Protein AF-A0A8K0CR84-F1 (afdb_monomer)

Nearest PDB structures (foldseek):
  3syy-assembly1_A  TM=8.032E-01  e=7.697E-08  Laribacter hongkongensis HLHK9
  3sz4-assembly1_A  TM=7.948E-01  e=9.333E-08  Laribacter hongkongensis HLHK9
  3slp-assembly1_B  TM=6.767E-01  e=3.162E-07  Lambdavirus lambda
  3sm4-assembly1_A  TM=6.507E-01  e=8.923E-06  Lambdavirus lambda

Structure (mmCIF, N/CA/C/O backbone):
data_AF-A0A8K0CR84-F1
#
_entry.id   AF-A0A8K0CR84-F1
#
loop_
_atom_site.group_PDB
_atom_site.id
_atom_site.type_symbol
_atom_site.label_atom_id
_atom_site.label_alt_id
_atom_site.label_comp_id
_atom_site.label_asym_id
_atom_site.label_entity_id
_atom_site.label_seq_id
_atom_site.pdbx_PDB_ins_code
_atom_site.Cartn_x
_atom_site.Cartn_y
_atom_site.Cartn_z
_atom_site.occupancy
_atom_site.B_iso_or_equiv
_atom_site.auth_seq_id
_atom_site.auth_comp_id
_atom_site.auth_asym_id
_atom_site.auth_atom_id
_atom_site.pdbx_PDB_model_num
ATOM 1 N N . GLU A 1 1 ? 16.318 4.223 -30.868 1.00 84.44 1 GLU A N 1
ATOM 2 C CA . GLU A 1 1 ? 17.297 3.526 -30.005 1.00 84.44 1 GLU A CA 1
ATOM 3 C C . GLU A 1 1 ? 16.733 3.338 -28.603 1.00 84.44 1 GLU A C 1
ATOM 5 O O . GLU A 1 1 ? 16.431 2.205 -28.260 1.00 84.44 1 GLU A O 1
ATOM 10 N N . LEU A 1 2 ? 16.414 4.426 -27.891 1.00 88.75 2 LEU A N 1
ATOM 11 C CA . LEU A 1 2 ? 15.806 4.394 -26.552 1.00 88.75 2 LEU A CA 1
ATOM 12 C C . LEU A 1 2 ? 14.581 3.469 -26.416 1.00 88.75 2 LEU A C 1
ATOM 14 O O . LEU A 1 2 ? 14.503 2.692 -25.475 1.00 88.75 2 LEU A O 1
ATOM 18 N N . GLU A 1 3 ? 13.637 3.495 -27.361 1.00 90.88 3 GLU A N 1
ATOM 19 C CA . GLU A 1 3 ? 12.454 2.615 -27.313 1.00 90.88 3 GLU A CA 1
ATOM 20 C C . GLU A 1 3 ? 12.819 1.122 -27.329 1.00 90.88 3 GLU A C 1
ATOM 22 O O . GLU A 1 3 ? 12.210 0.328 -26.614 1.00 90.88 3 GLU A O 1
ATOM 27 N N . LYS A 1 4 ? 13.852 0.743 -28.094 1.00 92.44 4 LYS A N 1
ATOM 28 C CA . LYS A 1 4 ? 14.349 -0.640 -28.143 1.00 92.44 4 LYS A CA 1
ATOM 29 C C . LYS A 1 4 ? 15.001 -1.031 -26.818 1.00 92.44 4 LYS A C 1
ATOM 31 O O . LYS A 1 4 ? 14.784 -2.137 -26.335 1.00 92.44 4 LYS A O 1
ATOM 36 N N . GLU A 1 5 ? 15.764 -0.124 -26.212 1.00 93.50 5 GLU A N 1
ATOM 37 C CA . GLU A 1 5 ? 16.369 -0.346 -24.894 1.00 93.50 5 GLU A CA 1
ATOM 38 C C . GLU A 1 5 ? 15.311 -0.476 -23.794 1.00 93.50 5 GLU A C 1
ATOM 40 O O . GLU A 1 5 ? 15.405 -1.370 -22.951 1.00 93.50 5 GLU A O 1
ATOM 45 N N . CYS A 1 6 ? 14.272 0.366 -23.826 1.00 89.06 6 CYS A N 1
ATOM 46 C CA . CYS A 1 6 ? 13.128 0.268 -22.925 1.00 89.06 6 CYS A CA 1
ATOM 47 C C . CYS A 1 6 ? 12.433 -1.088 -23.063 1.00 89.06 6 CYS A C 1
ATOM 49 O O . CYS A 1 6 ? 12.187 -1.748 -22.056 1.00 89.06 6 CYS A O 1
ATOM 51 N N . GLN A 1 7 ? 12.163 -1.527 -24.293 1.00 90.75 7 GLN A N 1
ATOM 52 C CA . GLN A 1 7 ? 11.529 -2.818 -24.547 1.00 90.75 7 GLN A CA 1
ATOM 53 C C . GLN A 1 7 ? 12.379 -3.981 -24.016 1.00 90.75 7 GLN A C 1
ATOM 55 O O . GLN A 1 7 ? 11.876 -4.823 -23.272 1.00 90.75 7 GLN A O 1
ATOM 60 N N . LEU A 1 8 ? 13.685 -3.975 -24.296 1.00 93.06 8 LEU A N 1
ATOM 61 C CA . LEU A 1 8 ? 14.614 -4.985 -23.789 1.00 93.06 8 LEU A CA 1
ATOM 62 C C . LEU A 1 8 ? 14.671 -4.998 -22.252 1.00 93.06 8 LEU A C 1
ATOM 64 O O . LEU A 1 8 ? 14.781 -6.054 -21.629 1.00 93.06 8 LEU A O 1
ATOM 68 N N . TYR A 1 9 ? 14.605 -3.828 -21.618 1.00 90.44 9 TYR A N 1
ATOM 69 C CA . TYR A 1 9 ? 14.549 -3.727 -20.163 1.00 90.44 9 TYR A CA 1
ATOM 70 C C . TYR A 1 9 ? 13.254 -4.330 -19.598 1.00 90.44 9 TYR A C 1
ATOM 72 O O . TYR A 1 9 ? 13.304 -5.085 -18.626 1.00 90.44 9 TYR A O 1
ATOM 80 N N . LEU A 1 10 ? 12.108 -4.052 -20.225 1.00 88.69 10 LEU A N 1
ATOM 81 C CA . LEU A 1 10 ? 10.816 -4.620 -19.833 1.00 88.69 10 LEU A CA 1
ATOM 82 C C . LEU A 1 10 ? 10.789 -6.146 -19.989 1.00 88.69 10 LEU A C 1
ATOM 84 O O . LEU A 1 10 ? 10.288 -6.839 -19.104 1.00 88.69 10 LEU A O 1
ATOM 88 N N . GLU A 1 11 ? 11.376 -6.680 -21.058 1.00 89.38 11 GLU A N 1
ATOM 89 C CA . GLU A 1 11 ? 11.528 -8.125 -21.265 1.00 89.38 11 GLU A CA 1
ATOM 90 C C . GLU A 1 11 ? 12.389 -8.766 -20.174 1.00 89.38 11 GLU A C 1
ATOM 92 O O . GLU A 1 11 ? 11.990 -9.763 -19.576 1.00 89.38 11 GLU A O 1
ATOM 97 N N . LYS A 1 12 ? 13.518 -8.143 -19.814 1.00 90.00 12 LYS A N 1
ATOM 98 C CA . LYS A 1 12 ? 14.359 -8.612 -18.700 1.00 90.00 12 LYS A CA 1
ATOM 99 C C . LYS A 1 12 ? 13.610 -8.634 -17.369 1.00 90.00 12 LYS A C 1
ATOM 101 O O . LYS A 1 12 ? 13.848 -9.529 -16.562 1.00 90.00 12 LYS A O 1
ATOM 106 N N . LEU A 1 13 ? 12.732 -7.660 -17.115 1.00 87.88 13 LEU A N 1
ATOM 107 C CA . LEU A 1 13 ? 11.899 -7.657 -15.911 1.00 87.88 13 LEU A CA 1
ATOM 108 C C . LEU A 1 13 ? 10.882 -8.805 -15.918 1.00 87.88 13 LEU A C 1
ATOM 110 O O . LEU A 1 13 ? 10.717 -9.449 -14.885 1.00 87.88 13 LEU A O 1
ATOM 114 N N . LYS A 1 14 ? 10.261 -9.095 -17.068 1.00 86.50 14 LYS A N 1
ATOM 115 C CA . LYS A 1 14 ? 9.336 -10.230 -17.238 1.00 86.50 14 LYS A CA 1
ATOM 116 C C . LYS A 1 14 ? 10.013 -11.578 -17.017 1.00 86.50 14 LYS A C 1
ATOM 118 O O . LYS A 1 14 ? 9.454 -12.428 -16.339 1.00 86.50 14 LYS A O 1
ATOM 123 N N . CYS A 1 15 ? 11.241 -11.756 -17.497 1.00 82.56 15 CYS A N 1
ATOM 124 C CA . CYS A 1 15 ? 11.979 -13.000 -17.270 1.00 82.56 15 CYS A CA 1
ATOM 125 C C . CYS A 1 15 ? 12.338 -13.247 -15.793 1.00 82.56 15 CYS A C 1
ATOM 127 O O . CYS A 1 15 ? 12.618 -14.382 -15.432 1.00 82.56 15 CYS A O 1
ATOM 129 N N . ARG A 1 16 ? 12.369 -12.207 -14.945 1.00 83.25 16 ARG A N 1
ATOM 130 C CA . ARG A 1 16 ? 12.689 -12.339 -13.509 1.00 83.25 16 ARG A CA 1
ATOM 131 C C . ARG A 1 16 ? 11.490 -12.726 -12.648 1.00 83.25 16 ARG A C 1
ATOM 133 O O . ARG A 1 16 ? 11.693 -13.247 -11.561 1.00 83.25 16 ARG A O 1
ATOM 140 N N . VAL A 1 17 ? 10.279 -12.392 -13.091 1.00 88.56 17 VAL A N 1
ATOM 141 C CA . VAL A 1 17 ? 9.025 -12.705 -12.396 1.00 88.56 17 VAL A CA 1
ATOM 142 C C . VAL A 1 17 ? 8.020 -13.113 -13.456 1.00 88.56 17 VAL A C 1
ATOM 144 O O . VAL A 1 17 ? 7.320 -12.276 -14.024 1.00 88.56 17 VAL A O 1
ATOM 147 N N . SER A 1 18 ? 8.026 -14.402 -13.770 1.00 86.94 18 SER A N 1
ATOM 148 C CA . SER A 1 18 ? 7.306 -14.960 -14.912 1.00 86.94 18 SER A CA 1
ATOM 149 C C . SER A 1 18 ? 5.964 -15.576 -14.526 1.00 86.94 18 SER A C 1
ATOM 151 O O . SER A 1 18 ? 5.060 -15.672 -15.355 1.00 86.94 18 SER A O 1
ATOM 153 N N . ASN A 1 19 ? 5.819 -15.983 -13.265 1.00 92.94 19 ASN A N 1
ATOM 154 C CA . ASN A 1 19 ? 4.662 -16.716 -12.771 1.00 92.94 19 ASN A CA 1
ATOM 155 C C . ASN A 1 19 ? 4.364 -16.379 -11.295 1.00 92.94 19 ASN A C 1
ATOM 157 O O . ASN A 1 19 ? 5.063 -15.591 -10.651 1.00 92.94 19 ASN A O 1
ATOM 161 N N . SER A 1 20 ? 3.287 -16.957 -10.760 1.00 93.81 20 SER A N 1
ATOM 162 C CA . SER A 1 20 ? 2.879 -16.751 -9.367 1.00 93.81 20 SER A CA 1
ATOM 163 C C . SER A 1 20 ? 3.884 -17.293 -8.353 1.00 93.81 20 SER A C 1
ATOM 165 O O . SER A 1 20 ? 4.029 -16.681 -7.303 1.00 93.81 20 SER A O 1
ATOM 167 N N . GLU A 1 21 ? 4.599 -18.377 -8.656 1.00 95.50 21 GLU A N 1
ATOM 168 C CA . GLU A 1 21 ? 5.591 -18.975 -7.752 1.00 95.50 21 GLU A CA 1
ATOM 169 C C . GLU A 1 21 ? 6.788 -18.035 -7.551 1.00 95.50 21 GLU A C 1
ATOM 171 O O . GLU A 1 21 ? 7.174 -17.778 -6.411 1.00 95.50 21 GLU A O 1
ATOM 176 N N . ASP A 1 22 ? 7.299 -17.426 -8.629 1.00 94.88 22 ASP A N 1
ATOM 177 C CA . ASP A 1 22 ? 8.360 -16.408 -8.568 1.00 94.88 22 ASP A CA 1
ATOM 178 C C . ASP A 1 22 ? 7.934 -15.229 -7.681 1.00 94.88 22 ASP A C 1
ATOM 180 O O . ASP A 1 22 ? 8.672 -14.758 -6.810 1.00 94.88 22 ASP A O 1
ATOM 184 N N . ARG A 1 23 ? 6.706 -14.742 -7.897 1.00 96.00 23 ARG A N 1
ATOM 185 C CA . ARG A 1 23 ? 6.136 -13.631 -7.130 1.00 96.00 23 ARG A CA 1
ATOM 186 C C . ARG A 1 23 ? 5.977 -14.001 -5.659 1.00 96.00 23 ARG A C 1
ATOM 188 O O . ARG A 1 23 ? 6.292 -13.182 -4.799 1.00 96.00 23 ARG A O 1
ATOM 195 N N . ASP A 1 24 ? 5.487 -15.198 -5.370 1.00 95.69 24 ASP A N 1
ATOM 196 C CA . ASP A 1 24 ? 5.240 -15.655 -4.007 1.00 95.69 24 ASP A CA 1
ATOM 197 C C . ASP A 1 24 ? 6.566 -15.907 -3.263 1.00 95.69 24 ASP A C 1
ATOM 199 O O . ASP A 1 24 ? 6.673 -15.580 -2.081 1.00 95.69 24 ASP A O 1
ATOM 203 N N . HIS A 1 25 ? 7.614 -16.366 -3.956 1.00 96.50 25 HIS A N 1
ATOM 204 C CA . HIS A 1 25 ? 8.972 -16.439 -3.413 1.00 96.50 25 HIS A CA 1
ATOM 205 C C . HIS A 1 25 ? 9.520 -15.050 -3.053 1.00 96.50 25 HIS A C 1
ATOM 207 O O . HIS A 1 25 ? 9.990 -14.841 -1.932 1.00 96.50 25 HIS A O 1
ATOM 213 N N . ILE A 1 26 ? 9.391 -14.072 -3.960 1.00 96.44 26 ILE A N 1
ATOM 214 C CA . ILE A 1 26 ? 9.793 -12.681 -3.696 1.00 96.44 26 ILE A CA 1
ATOM 215 C C . ILE A 1 26 ? 9.013 -12.109 -2.513 1.00 96.44 26 ILE A C 1
ATO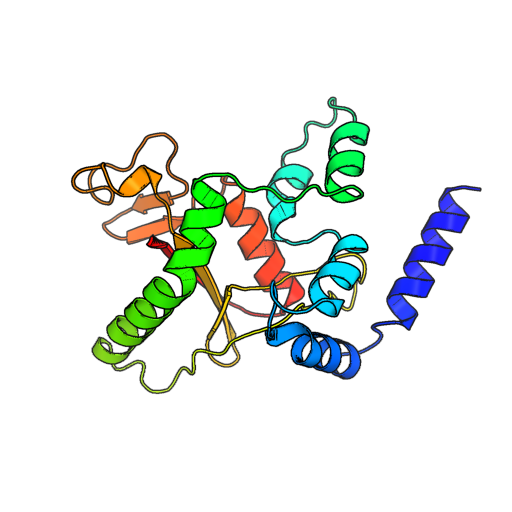M 217 O O . ILE A 1 26 ? 9.594 -11.483 -1.625 1.00 96.44 26 ILE A O 1
ATOM 221 N N . GLN A 1 27 ? 7.703 -12.348 -2.463 1.00 96.44 27 GLN A N 1
ATOM 222 C CA . GLN A 1 27 ? 6.863 -11.931 -1.348 1.00 96.44 27 GLN A CA 1
ATOM 223 C C . GLN A 1 27 ? 7.380 -12.499 -0.028 1.00 96.44 27 GLN A C 1
ATOM 225 O O . GLN A 1 27 ? 7.434 -11.757 0.947 1.00 96.44 27 GLN A O 1
ATOM 230 N N . GLN A 1 28 ? 7.776 -13.774 -0.002 1.00 96.69 28 GLN A N 1
ATOM 231 C CA . GLN A 1 28 ? 8.270 -14.467 1.188 1.00 96.69 28 GLN A CA 1
ATOM 232 C C . GLN A 1 28 ? 9.617 -13.931 1.668 1.00 96.69 28 GLN A C 1
ATOM 234 O O . GLN A 1 28 ? 9.741 -13.560 2.834 1.00 96.69 28 GLN A O 1
ATOM 239 N N . MET A 1 29 ? 10.605 -13.827 0.776 1.00 97.12 29 MET A N 1
ATOM 240 C CA . MET A 1 29 ? 11.949 -13.346 1.133 1.00 97.12 29 MET A CA 1
ATOM 241 C C . MET A 1 29 ? 11.968 -11.863 1.546 1.00 97.12 29 MET A C 1
ATOM 243 O O . MET A 1 29 ? 12.908 -11.392 2.180 1.00 97.12 29 MET A O 1
ATOM 247 N N . THR A 1 30 ? 10.921 -11.109 1.197 1.00 97.56 30 THR A N 1
ATOM 248 C CA . THR A 1 30 ? 10.815 -9.674 1.486 1.00 97.56 30 THR A CA 1
ATOM 249 C C . THR A 1 30 ? 9.796 -9.325 2.579 1.00 97.56 30 THR A C 1
ATOM 251 O O . THR A 1 30 ? 9.446 -8.151 2.723 1.00 97.56 30 THR A O 1
ATOM 254 N N . ARG A 1 31 ? 9.317 -10.308 3.362 1.00 96.44 31 ARG A N 1
ATOM 255 C CA . ARG A 1 31 ? 8.294 -10.116 4.418 1.00 96.44 31 ARG A CA 1
ATOM 256 C C . ARG A 1 31 ? 8.695 -9.148 5.523 1.00 96.44 31 ARG A C 1
ATOM 258 O O . ARG A 1 31 ? 7.827 -8.445 6.022 1.00 96.44 31 ARG A O 1
ATOM 265 N N . ASP A 1 32 ? 9.987 -9.036 5.818 1.00 93.38 32 ASP A N 1
ATOM 266 C CA . ASP A 1 32 ? 10.506 -8.080 6.809 1.00 93.38 32 ASP A CA 1
ATOM 267 C C . ASP A 1 32 ? 10.491 -6.626 6.299 1.00 93.38 32 ASP A C 1
ATOM 269 O O . ASP A 1 32 ? 10.918 -5.703 6.994 1.00 93.38 32 ASP A O 1
ATOM 273 N N . GLN A 1 33 ? 10.023 -6.408 5.065 1.00 92.69 33 GLN A N 1
ATOM 274 C CA . GLN A 1 33 ? 9.821 -5.109 4.429 1.00 92.69 33 GLN A CA 1
ATOM 275 C C . GLN A 1 33 ? 11.004 -4.151 4.623 1.00 92.69 33 GLN A C 1
ATOM 277 O O . GLN A 1 33 ? 12.075 -4.353 4.056 1.00 92.69 33 GLN A O 1
ATOM 282 N N . HIS A 1 34 ? 10.829 -3.101 5.434 1.00 88.06 34 HI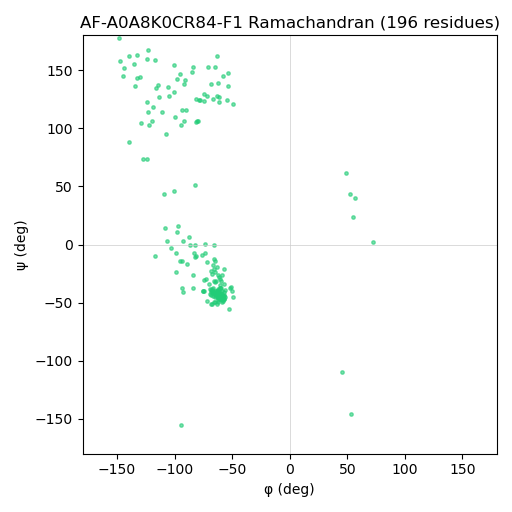S A N 1
ATOM 283 C CA . HIS A 1 34 ? 11.842 -2.086 5.691 1.00 88.06 34 HIS A CA 1
ATOM 284 C C . HIS A 1 34 ? 13.131 -2.668 6.289 1.00 88.06 34 HIS A C 1
ATOM 286 O O . HIS A 1 34 ? 14.192 -2.084 6.064 1.00 88.06 34 HIS A O 1
ATOM 292 N N . GLY A 1 35 ? 13.059 -3.808 6.987 1.00 90.00 35 GLY A N 1
ATOM 293 C CA . GLY A 1 35 ? 14.208 -4.566 7.483 1.00 90.00 35 GLY A CA 1
ATOM 294 C C . GLY A 1 35 ? 14.956 -5.331 6.383 1.00 90.00 35 GLY A C 1
ATOM 295 O O . GLY A 1 35 ? 16.183 -5.412 6.423 1.00 90.00 35 GLY A O 1
ATOM 296 N N . SER A 1 36 ? 14.267 -5.775 5.328 1.00 94.06 36 SER A N 1
ATOM 297 C CA . SER A 1 36 ? 14.841 -6.577 4.237 1.00 94.06 36 SER A CA 1
ATOM 298 C C . SER A 1 36 ? 15.623 -5.729 3.222 1.00 94.06 36 SER A C 1
ATOM 300 O O . SER A 1 36 ? 15.110 -4.776 2.628 1.00 94.06 36 SER A O 1
ATOM 302 N N . ALA A 1 37 ? 16.892 -6.084 2.992 1.00 94.38 37 ALA A N 1
ATOM 303 C CA . ALA A 1 37 ? 17.718 -5.460 1.955 1.00 94.38 37 ALA A CA 1
ATOM 304 C C . ALA A 1 37 ? 17.177 -5.737 0.549 1.00 94.38 37 ALA A C 1
ATOM 306 O O . ALA A 1 37 ? 17.064 -4.803 -0.248 1.00 94.38 37 ALA A O 1
ATOM 307 N N . ASP A 1 38 ? 16.748 -6.973 0.296 1.00 95.19 38 ASP A N 1
ATOM 308 C CA . ASP A 1 38 ? 16.157 -7.386 -0.977 1.00 95.19 38 ASP A CA 1
ATOM 309 C C . ASP A 1 38 ? 14.876 -6.610 -1.280 1.00 95.19 38 ASP A C 1
ATOM 311 O O . ASP A 1 38 ? 14.675 -6.134 -2.398 1.00 95.19 38 ASP A O 1
ATOM 315 N N . TRP A 1 39 ? 14.031 -6.388 -0.266 1.00 95.69 39 TRP A N 1
ATOM 316 C CA . TRP A 1 39 ? 12.837 -5.554 -0.407 1.00 95.69 39 TRP A CA 1
ATOM 317 C C . TRP A 1 39 ? 13.196 -4.135 -0.859 1.00 95.69 39 TRP A C 1
ATOM 319 O O . TRP A 1 39 ? 12.566 -3.589 -1.772 1.00 95.69 39 TRP A O 1
ATOM 329 N N . ARG A 1 40 ? 14.231 -3.532 -0.254 1.00 91.75 40 ARG A N 1
ATOM 330 C CA . ARG A 1 40 ? 14.695 -2.185 -0.617 1.00 91.75 40 ARG A CA 1
ATOM 331 C C . ARG A 1 40 ? 15.249 -2.164 -2.038 1.00 91.75 40 ARG A C 1
ATOM 333 O O . ARG A 1 40 ? 14.904 -1.260 -2.794 1.00 91.75 40 ARG A O 1
ATOM 340 N N . GLU A 1 41 ? 16.075 -3.136 -2.414 1.00 91.81 41 GLU A N 1
ATOM 341 C CA . GLU A 1 41 ? 16.696 -3.202 -3.739 1.00 91.81 41 GLU A CA 1
ATOM 342 C C . GLU A 1 41 ? 15.665 -3.423 -4.849 1.00 91.81 41 GLU A C 1
ATOM 344 O O . GLU A 1 41 ? 15.612 -2.650 -5.812 1.00 91.81 41 GLU A O 1
ATOM 349 N N . LEU A 1 42 ? 14.782 -4.409 -4.687 1.00 92.50 42 LEU A N 1
ATOM 350 C CA . LEU A 1 42 ? 13.747 -4.710 -5.670 1.00 92.50 42 LEU A CA 1
ATOM 351 C C . LEU A 1 42 ? 12.854 -3.494 -5.913 1.00 92.50 42 LEU A C 1
ATOM 353 O O . LEU A 1 42 ? 12.626 -3.131 -7.069 1.00 92.50 42 LEU A O 1
ATOM 357 N N . ARG A 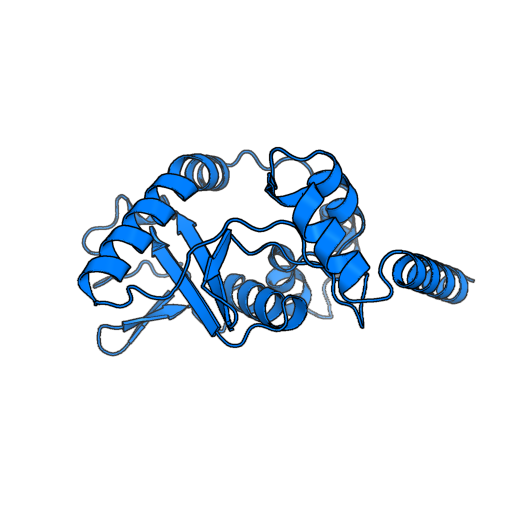1 43 ? 12.431 -2.794 -4.851 1.00 92.12 43 ARG A N 1
ATOM 358 C CA . ARG A 1 43 ? 11.591 -1.589 -4.963 1.00 92.12 43 ARG A CA 1
ATOM 359 C C . ARG A 1 43 ? 12.246 -0.443 -5.728 1.00 92.12 43 ARG A C 1
ATOM 361 O O . ARG A 1 43 ? 11.521 0.320 -6.356 1.00 92.12 43 ARG A O 1
ATOM 368 N N . ARG A 1 44 ? 13.580 -0.325 -5.753 1.00 88.81 44 ARG A N 1
ATOM 369 C CA . ARG A 1 44 ? 14.274 0.717 -6.547 1.00 88.81 44 ARG A CA 1
ATOM 370 C C . ARG A 1 44 ? 14.076 0.549 -8.050 1.00 88.81 44 ARG A C 1
ATOM 372 O O . ARG A 1 44 ? 14.194 1.512 -8.798 1.00 88.81 44 ARG A O 1
ATOM 379 N N . THR A 1 45 ? 13.773 -0.668 -8.491 1.00 88.25 45 THR A N 1
ATOM 380 C CA . THR A 1 45 ? 13.546 -1.004 -9.905 1.00 88.25 45 THR A CA 1
ATOM 381 C C . THR A 1 45 ? 12.062 -1.041 -10.276 1.00 88.25 45 THR A C 1
ATOM 383 O O . THR A 1 45 ? 11.703 -1.565 -11.332 1.00 88.25 45 THR A O 1
ATOM 386 N N . LYS A 1 46 ? 11.183 -0.559 -9.388 1.00 91.81 46 LYS A N 1
ATOM 387 C CA . LYS A 1 46 ? 9.730 -0.679 -9.518 1.00 91.81 46 LYS A CA 1
ATOM 388 C C . LYS A 1 46 ? 9.057 0.660 -9.253 1.00 91.81 46 LYS A C 1
ATOM 390 O O . LYS A 1 46 ? 9.425 1.394 -8.340 1.00 91.81 46 LYS A O 1
ATOM 395 N N . LEU A 1 47 ? 7.998 0.944 -10.000 1.00 94.94 47 LEU A N 1
ATOM 396 C CA . LEU A 1 47 ? 7.030 1.953 -9.609 1.00 94.94 47 LEU A CA 1
ATOM 397 C C . LEU A 1 47 ? 6.095 1.334 -8.564 1.00 94.94 47 LEU A C 1
ATOM 399 O O . LEU A 1 47 ? 5.253 0.496 -8.887 1.00 94.94 47 LEU A O 1
ATOM 403 N N . THR A 1 48 ? 6.260 1.723 -7.300 1.00 96.12 48 THR A N 1
ATOM 404 C CA . THR A 1 48 ? 5.464 1.157 -6.204 1.00 96.12 48 THR A CA 1
ATOM 405 C C . THR A 1 48 ? 4.118 1.859 -6.030 1.00 96.12 48 THR A C 1
ATOM 407 O O . THR A 1 48 ? 4.023 3.073 -6.225 1.00 96.12 48 THR A O 1
ATOM 410 N N . ALA A 1 49 ? 3.096 1.123 -5.583 1.00 97.62 49 ALA A N 1
ATOM 411 C CA . ALA A 1 49 ? 1.729 1.622 -5.387 1.00 97.62 49 ALA A CA 1
ATOM 412 C C . ALA A 1 49 ? 1.652 2.920 -4.558 1.00 97.62 49 ALA A C 1
ATOM 414 O O . ALA A 1 49 ? 0.895 3.831 -4.886 1.00 97.62 49 ALA A O 1
ATOM 415 N N . SER A 1 50 ? 2.508 3.070 -3.541 1.00 94.81 50 SER A N 1
ATOM 416 C CA . SER A 1 50 ? 2.615 4.286 -2.716 1.00 94.81 50 SER A CA 1
ATOM 417 C C . SER A 1 50 ? 2.907 5.568 -3.513 1.00 94.81 50 SER A C 1
ATOM 419 O O . SER A 1 50 ? 2.635 6.667 -3.034 1.00 94.81 50 SER A O 1
ATOM 421 N N . ASN A 1 51 ? 3.441 5.444 -4.731 1.00 95.44 51 ASN A N 1
ATOM 422 C CA . ASN A 1 51 ? 3.758 6.552 -5.631 1.00 95.44 51 ASN A CA 1
ATOM 423 C C . ASN A 1 51 ? 2.688 6.791 -6.713 1.00 95.44 51 ASN A C 1
ATOM 425 O O . ASN A 1 51 ? 2.755 7.791 -7.430 1.00 95.44 51 ASN A O 1
ATOM 429 N N . PHE A 1 52 ? 1.679 5.922 -6.842 1.00 97.31 52 PHE A N 1
ATOM 430 C CA . PHE A 1 52 ? 0.695 5.999 -7.933 1.00 97.31 52 PHE A CA 1
ATOM 431 C C . PHE A 1 52 ? -0.105 7.297 -7.898 1.00 97.31 52 PHE A C 1
ATOM 433 O O . PHE A 1 52 ? -0.340 7.905 -8.939 1.00 97.31 52 PHE A O 1
ATOM 440 N N . GLY A 1 53 ? -0.456 7.775 -6.702 1.00 96.00 53 GLY A N 1
ATOM 441 C CA . GLY A 1 53 ? -1.151 9.049 -6.549 1.00 96.00 53 GLY A CA 1
ATOM 442 C C . GLY A 1 53 ? -0.364 10.245 -7.098 1.00 96.00 53 GLY A C 1
ATOM 443 O O . GLY A 1 53 ? -0.983 11.183 -7.590 1.00 96.00 53 GLY A O 1
ATOM 444 N N . GLU A 1 54 ? 0.973 10.225 -7.054 1.00 93.19 54 GLU A N 1
ATOM 445 C CA . GLU A 1 54 ? 1.806 11.283 -7.650 1.00 93.19 54 GLU A CA 1
ATOM 446 C C . GLU A 1 54 ? 1.862 11.173 -9.176 1.00 93.19 54 GLU A C 1
ATOM 448 O O . GLU A 1 54 ? 1.803 12.187 -9.870 1.00 93.19 54 GLU A O 1
ATOM 453 N N . VAL A 1 55 ? 1.949 9.945 -9.694 1.00 94.69 55 VAL A N 1
ATOM 454 C CA . VAL A 1 55 ? 2.010 9.672 -11.136 1.00 94.69 55 VAL A CA 1
ATOM 455 C C . VAL A 1 55 ? 0.686 10.013 -11.817 1.00 94.69 55 VAL A C 1
ATOM 457 O O . VAL A 1 55 ? 0.676 10.766 -12.787 1.00 94.69 55 VAL A O 1
ATOM 460 N N . ILE A 1 56 ? -0.432 9.512 -11.287 1.00 94.88 56 ILE A N 1
ATOM 461 C CA . ILE A 1 56 ? -1.769 9.667 -11.880 1.00 94.88 56 ILE A CA 1
ATOM 462 C C . ILE A 1 56 ? -2.223 11.128 -11.859 1.00 94.88 56 ILE A C 1
ATOM 464 O O . ILE A 1 56 ? -2.833 11.606 -12.809 1.00 94.88 56 ILE A O 1
ATOM 468 N N . LYS A 1 57 ? -1.902 11.867 -10.792 1.00 93.25 57 LYS A N 1
ATOM 469 C CA . LYS A 1 57 ? -2.284 13.281 -10.663 1.00 93.25 57 LYS A CA 1
ATOM 470 C C . LYS A 1 57 ? -1.346 14.242 -11.388 1.00 93.25 57 LYS A C 1
ATOM 472 O O . LYS A 1 57 ? -1.555 15.457 -11.321 1.00 93.25 57 LYS A O 1
ATOM 477 N N . ARG A 1 58 ? -0.291 13.747 -12.041 1.00 94.06 58 ARG A N 1
ATOM 478 C CA . ARG A 1 58 ? 0.635 14.606 -12.778 1.00 94.06 58 ARG A CA 1
ATOM 479 C C . ARG A 1 58 ? -0.124 15.315 -13.898 1.00 94.06 58 ARG A C 1
ATOM 481 O O . ARG A 1 58 ? -0.748 14.683 -14.744 1.00 94.06 58 ARG A O 1
ATOM 488 N N . LYS A 1 59 ? -0.015 16.643 -13.945 1.00 92.81 59 LYS A N 1
ATOM 489 C CA . LYS A 1 59 ? -0.566 17.424 -15.056 1.00 92.81 59 LYS A CA 1
ATOM 490 C C . LYS A 1 59 ? 0.228 17.125 -16.334 1.00 92.81 59 LYS A C 1
ATOM 492 O O . LYS A 1 59 ? 1.460 17.119 -16.266 1.00 92.81 59 LYS A O 1
ATOM 497 N N . PRO A 1 60 ? -0.424 16.958 -17.499 1.0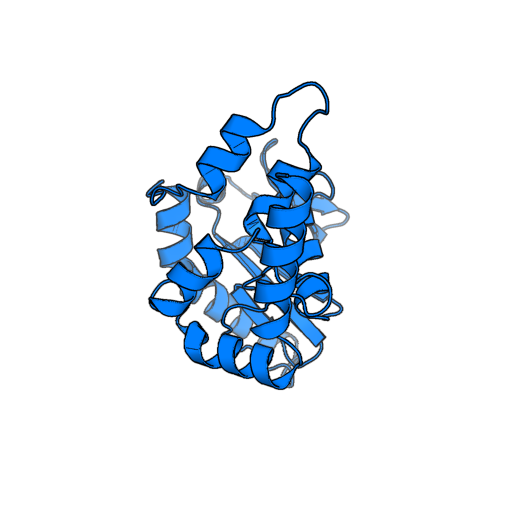0 91.06 60 PRO A N 1
ATOM 498 C CA . PRO A 1 60 ? 0.273 16.739 -18.767 1.00 91.06 60 PRO A CA 1
ATOM 499 C C . PRO A 1 60 ? 1.350 17.793 -19.059 1.00 91.06 60 PRO A C 1
ATOM 501 O O . PRO A 1 60 ? 2.438 17.437 -19.503 1.00 91.06 60 PRO A O 1
ATOM 504 N N . SER A 1 61 ? 1.085 19.056 -18.703 1.00 93.81 61 SER A N 1
ATOM 505 C CA . SER A 1 61 ? 1.990 20.200 -18.879 1.00 93.81 61 SER A CA 1
ATOM 506 C C . SER A 1 61 ? 3.203 20.224 -17.940 1.00 93.81 61 SER A C 1
ATOM 508 O O . SER A 1 61 ? 4.145 20.972 -18.179 1.00 93.81 61 SER A O 1
ATOM 510 N N . THR A 1 62 ? 3.216 19.436 -16.862 1.00 90.88 62 THR A N 1
ATOM 511 C CA . THR A 1 62 ? 4.347 19.393 -15.925 1.00 90.88 62 THR A CA 1
ATOM 512 C C . THR A 1 62 ? 5.341 18.324 -16.355 1.00 90.88 62 THR A C 1
ATOM 514 O O . THR A 1 62 ? 5.019 17.138 -16.296 1.00 90.88 62 THR A O 1
ATOM 517 N N . HIS A 1 63 ? 6.565 18.704 -16.729 1.00 92.06 63 HIS A N 1
ATOM 518 C CA . HIS A 1 63 ? 7.604 17.739 -17.104 1.00 92.06 63 HIS A CA 1
ATOM 519 C C . HIS A 1 63 ? 7.829 16.663 -16.025 1.00 92.06 63 HIS A C 1
ATOM 521 O O . HIS A 1 63 ? 7.917 16.955 -14.832 1.00 92.06 63 HIS A O 1
ATOM 527 N N . CYS A 1 64 ? 7.960 15.402 -16.444 1.00 91.88 64 CYS A N 1
ATOM 528 C CA . CYS A 1 64 ? 8.074 14.263 -15.530 1.00 91.88 64 CYS A CA 1
ATOM 529 C C . CYS A 1 64 ? 9.486 14.044 -14.959 1.00 91.88 64 CYS A C 1
ATOM 531 O O . CYS A 1 64 ? 9.625 13.267 -14.018 1.00 91.88 64 CYS A O 1
ATOM 533 N N . HIS A 1 65 ? 10.522 14.730 -15.462 1.00 91.38 65 HIS A N 1
ATOM 534 C CA . HIS A 1 65 ? 11.922 14.463 -15.098 1.00 91.38 65 HIS A CA 1
ATOM 535 C C . HIS A 1 65 ? 12.187 14.552 -13.585 1.00 91.38 65 HIS A C 1
ATOM 537 O O . HIS A 1 65 ? 12.893 13.710 -13.038 1.00 91.38 65 HIS A O 1
ATOM 543 N N . ASN A 1 66 ? 11.577 15.513 -12.879 1.00 90.56 66 ASN A N 1
ATOM 544 C CA . ASN A 1 66 ? 11.746 15.660 -11.428 1.00 90.56 66 ASN A CA 1
ATOM 545 C C . ASN A 1 66 ? 11.085 14.520 -10.648 1.00 90.56 66 ASN A C 1
ATOM 547 O O . ASN A 1 66 ? 11.647 14.039 -9.664 1.00 90.56 66 ASN A O 1
ATOM 551 N N . LEU A 1 67 ? 9.911 14.070 -11.101 1.00 91.12 67 LEU A N 1
ATOM 552 C CA . LEU A 1 67 ? 9.228 12.916 -10.522 1.00 91.12 67 LEU A CA 1
ATOM 553 C C . LEU A 1 67 ? 10.061 11.650 -10.740 1.00 91.12 67 LEU A C 1
ATOM 555 O O . LEU A 1 67 ? 10.361 10.949 -9.781 1.00 91.12 67 LEU A O 1
ATOM 559 N N . VAL A 1 68 ? 10.512 11.409 -11.973 1.00 90.81 68 VAL A N 1
ATOM 560 C CA . VAL A 1 68 ? 11.357 10.257 -12.317 1.00 90.81 68 VAL A CA 1
ATOM 561 C C . VAL A 1 68 ? 12.646 10.262 -11.493 1.00 90.81 68 VAL A C 1
ATOM 563 O O . VAL A 1 68 ? 12.980 9.254 -10.877 1.00 90.81 68 VAL A O 1
ATOM 566 N N . LYS A 1 69 ? 13.331 11.408 -11.388 1.00 90.38 69 LYS A N 1
ATOM 567 C CA . LYS A 1 69 ? 14.542 11.549 -10.566 1.00 90.38 69 LYS A CA 1
ATOM 568 C C . LYS A 1 69 ? 14.275 11.210 -9.096 1.00 90.38 69 LYS A C 1
ATOM 570 O O . LYS A 1 69 ? 15.070 10.504 -8.485 1.00 90.38 69 LYS A O 1
ATOM 575 N N . ARG A 1 70 ? 13.160 11.677 -8.524 1.00 87.88 70 ARG A N 1
ATOM 576 C CA . ARG A 1 70 ? 12.781 11.368 -7.135 1.00 87.88 70 ARG A CA 1
ATOM 577 C C . ARG A 1 70 ? 12.492 9.879 -6.927 1.00 87.88 70 ARG A C 1
ATOM 579 O O . ARG A 1 70 ? 12.886 9.342 -5.897 1.00 87.88 70 ARG A O 1
ATOM 586 N N . LEU A 1 71 ? 11.832 9.232 -7.887 1.00 87.94 71 LEU A N 1
ATOM 587 C CA . LEU A 1 71 ? 11.510 7.804 -7.822 1.00 87.94 71 LEU A CA 1
ATOM 588 C C . LEU A 1 71 ? 12.766 6.926 -7.932 1.00 87.94 71 LEU A C 1
ATOM 590 O O . LEU A 1 71 ? 12.922 5.992 -7.153 1.00 87.94 71 LEU A O 1
ATOM 594 N N . LEU A 1 72 ? 13.681 7.249 -8.853 1.00 85.50 72 LEU A N 1
ATOM 595 C CA . LEU A 1 72 ? 14.902 6.466 -9.089 1.00 85.50 72 LEU A CA 1
ATOM 596 C C . LEU A 1 72 ? 15.966 6.661 -8.002 1.00 85.50 72 LEU A C 1
ATOM 598 O O . LEU A 1 72 ? 16.638 5.712 -7.597 1.00 85.50 72 LEU A O 1
ATOM 602 N N . TYR A 1 73 ? 16.130 7.895 -7.525 1.00 83.75 73 TYR A N 1
ATOM 603 C CA . TYR A 1 73 ? 17.168 8.271 -6.563 1.00 83.75 73 TYR A CA 1
ATOM 604 C C . TYR A 1 73 ? 16.569 8.581 -5.192 1.00 83.75 73 TYR A C 1
ATOM 606 O O . TYR A 1 73 ? 16.922 9.579 -4.559 1.00 83.75 73 TYR A O 1
ATOM 614 N N . HIS A 1 74 ? 15.632 7.735 -4.759 1.00 71.81 74 HIS A N 1
ATOM 615 C CA . HIS A 1 74 ? 14.921 7.881 -3.495 1.00 71.81 74 HIS A CA 1
ATOM 616 C C . HIS A 1 74 ? 15.900 8.130 -2.335 1.00 71.81 74 HIS A C 1
ATOM 618 O O . HIS A 1 74 ? 16.773 7.308 -2.053 1.00 71.81 74 HIS A O 1
ATOM 624 N N . LYS A 1 75 ? 15.738 9.265 -1.646 1.00 71.00 75 LYS A N 1
ATOM 625 C CA . LYS A 1 75 ? 16.415 9.551 -0.375 1.00 71.00 75 LYS A CA 1
ATOM 626 C C . LYS A 1 75 ? 15.528 9.080 0.764 1.00 71.00 75 LYS A C 1
ATOM 628 O O . LYS A 1 75 ? 14.314 9.240 0.681 1.00 71.00 75 LYS A O 1
ATOM 633 N N . GLU A 1 76 ? 16.110 8.523 1.819 1.00 70.62 76 GLU A N 1
ATOM 634 C CA . GLU A 1 76 ? 15.339 8.203 3.020 1.00 70.62 76 GLU A CA 1
ATOM 635 C C . GLU A 1 76 ? 14.606 9.446 3.534 1.00 70.62 76 GLU A C 1
ATOM 637 O O . GLU A 1 76 ? 15.199 10.502 3.759 1.00 70.62 76 GLU A O 1
ATOM 642 N N . ILE A 1 77 ? 13.286 9.321 3.669 1.00 71.19 77 ILE A N 1
ATOM 643 C CA . ILE A 1 77 ? 12.424 10.379 4.183 1.00 71.19 77 ILE A CA 1
ATOM 644 C C . ILE A 1 77 ? 12.251 10.122 5.675 1.00 71.19 77 ILE A C 1
ATOM 646 O O . ILE A 1 77 ? 11.461 9.272 6.071 1.00 71.19 77 ILE A O 1
ATOM 650 N N . ASN A 1 78 ? 12.962 10.887 6.496 1.00 77.88 78 ASN A N 1
ATOM 651 C CA . ASN A 1 78 ? 12.861 10.836 7.957 1.00 77.88 78 ASN A CA 1
ATOM 652 C C . ASN A 1 78 ? 11.988 11.983 8.482 1.00 77.88 78 ASN A C 1
ATOM 654 O O . ASN A 1 78 ? 12.361 12.711 9.399 1.00 77.88 78 ASN A O 1
ATOM 658 N N . SER A 1 79 ? 10.831 12.201 7.852 1.00 86.00 79 SER A N 1
ATOM 659 C CA . SER A 1 79 ? 9.874 13.188 8.355 1.00 86.00 79 SER A CA 1
ATOM 660 C C . SER A 1 79 ? 9.221 12.677 9.640 1.00 86.00 79 SER A C 1
ATOM 662 O O . SER A 1 79 ? 9.058 11.468 9.815 1.00 86.00 79 SER A O 1
ATOM 664 N N . LYS A 1 80 ? 8.782 13.593 10.514 1.00 86.94 80 LYS A N 1
ATOM 665 C CA . LYS A 1 80 ? 8.065 13.240 11.754 1.00 86.94 80 LYS A CA 1
ATOM 666 C C . LYS A 1 80 ? 6.898 12.281 11.496 1.00 86.94 80 LYS A C 1
ATOM 668 O O . LYS A 1 80 ? 6.720 11.331 12.242 1.00 86.94 80 LYS A O 1
ATOM 673 N N . ALA A 1 81 ? 6.155 12.491 10.407 1.00 87.56 81 ALA A N 1
ATOM 674 C CA . ALA A 1 81 ? 5.036 11.631 10.030 1.00 87.56 81 ALA A CA 1
ATOM 675 C C . ALA A 1 81 ? 5.464 10.217 9.610 1.00 87.56 81 ALA A C 1
ATOM 677 O O . ALA A 1 81 ? 4.801 9.256 9.979 1.00 87.56 81 ALA A O 1
ATOM 678 N N . VAL A 1 82 ? 6.571 10.073 8.871 1.00 87.38 82 VAL A N 1
ATOM 679 C CA . VAL A 1 82 ? 7.080 8.747 8.476 1.00 87.38 82 VAL A CA 1
ATOM 680 C C . VAL A 1 82 ? 7.622 7.989 9.684 1.00 87.38 82 VAL A C 1
ATOM 682 O O . VAL A 1 82 ? 7.350 6.800 9.819 1.00 87.38 82 VAL A O 1
ATOM 685 N N . VAL A 1 83 ? 8.359 8.671 10.565 1.00 90.62 83 VAL A N 1
ATOM 686 C CA . VAL A 1 83 ? 8.868 8.068 11.805 1.00 90.62 83 VAL A CA 1
ATOM 687 C C . VAL A 1 83 ? 7.705 7.629 12.690 1.00 90.62 83 VAL A C 1
ATOM 689 O O . VAL A 1 83 ? 7.660 6.469 13.077 1.00 90.62 83 VAL A O 1
ATOM 692 N N . TYR A 1 84 ? 6.724 8.508 12.922 1.00 93.19 84 TYR A N 1
ATOM 693 C CA . TYR A 1 84 ? 5.532 8.180 13.704 1.00 93.19 84 TYR A CA 1
ATOM 694 C C . TYR A 1 84 ? 4.781 6.972 13.132 1.00 93.19 84 TYR A C 1
ATOM 696 O O . TYR A 1 84 ? 4.442 6.063 13.883 1.00 93.19 84 TYR A O 1
ATOM 704 N N . GLY A 1 85 ? 4.591 6.945 11.806 1.00 91.81 85 GLY A N 1
ATOM 705 C CA . GLY A 1 85 ? 4.009 5.819 11.079 1.00 91.81 85 GLY A CA 1
ATOM 706 C C . GLY A 1 85 ? 4.707 4.501 11.374 1.00 91.81 85 GLY A C 1
ATOM 707 O O . GLY A 1 85 ? 4.070 3.568 11.840 1.00 91.81 85 GLY A O 1
ATOM 708 N N . ARG A 1 86 ? 6.028 4.451 11.177 1.00 89.69 86 ARG A N 1
ATOM 709 C CA . ARG A 1 86 ? 6.822 3.237 11.420 1.00 89.69 86 ARG A CA 1
ATOM 710 C C . ARG A 1 86 ? 6.791 2.788 12.877 1.00 89.69 86 ARG A C 1
ATOM 712 O O . ARG A 1 86 ? 6.767 1.594 13.130 1.00 89.69 86 ARG A O 1
ATOM 719 N N . THR A 1 87 ? 6.825 3.730 13.818 1.00 93.44 87 THR A N 1
ATOM 720 C CA . THR A 1 87 ? 6.841 3.412 15.251 1.00 93.44 87 THR A CA 1
ATOM 721 C C . THR A 1 87 ? 5.528 2.791 15.719 1.00 93.44 87 THR A C 1
ATOM 723 O O . THR A 1 87 ? 5.575 1.870 16.520 1.00 93.44 87 THR A O 1
ATOM 726 N N . HIS A 1 88 ? 4.385 3.261 15.210 1.00 95.44 88 HIS A N 1
ATOM 727 C CA . HIS A 1 88 ? 3.067 2.860 15.717 1.00 95.44 88 HIS A CA 1
ATOM 728 C C . HIS A 1 88 ? 2.296 1.918 14.784 1.00 95.44 88 HIS A C 1
ATOM 730 O O . HIS A 1 88 ? 1.143 1.601 15.058 1.00 95.44 88 HIS A O 1
ATOM 736 N N . GLU A 1 89 ? 2.879 1.499 13.657 1.00 95.12 89 GLU A N 1
ATOM 737 C CA . GLU A 1 89 ? 2.209 0.577 12.731 1.00 95.12 89 GLU A CA 1
ATOM 738 C C . GLU A 1 89 ? 1.816 -0.722 13.441 1.00 95.12 89 GLU A C 1
ATOM 740 O O . GLU A 1 89 ? 0.687 -1.179 13.296 1.00 95.12 89 GLU A O 1
ATOM 745 N N . GLU A 1 90 ? 2.715 -1.293 14.248 1.00 95.31 90 GLU A N 1
ATOM 746 C CA . GLU A 1 90 ? 2.420 -2.538 14.959 1.00 95.31 90 GLU A CA 1
ATOM 747 C C . GLU A 1 90 ? 1.357 -2.334 16.047 1.00 95.31 90 GLU A C 1
ATOM 749 O O . GLU A 1 90 ? 0.445 -3.148 16.149 1.00 95.31 90 GLU A O 1
ATOM 754 N N . ASP A 1 91 ? 1.385 -1.215 16.779 1.00 96.94 91 ASP A N 1
ATOM 755 C CA . ASP A 1 91 ? 0.333 -0.874 17.749 1.00 96.94 91 ASP A CA 1
ATOM 756 C C . ASP A 1 91 ? -1.047 -0.804 17.071 1.00 96.94 91 ASP A C 1
ATOM 758 O O . ASP A 1 91 ? -2.030 -1.367 17.558 1.00 96.94 91 ASP A O 1
ATOM 762 N N . ALA A 1 92 ? -1.111 -0.164 15.899 1.00 96.81 92 ALA A N 1
ATOM 763 C CA . ALA A 1 92 ? -2.325 -0.059 15.099 1.00 96.81 92 ALA A CA 1
ATOM 764 C C . ALA A 1 92 ? -2.816 -1.427 14.596 1.00 96.81 92 ALA A C 1
ATOM 766 O O . ALA A 1 92 ? -4.019 -1.687 14.625 1.00 96.81 92 ALA A O 1
ATOM 767 N N . VAL A 1 93 ? -1.906 -2.315 14.173 1.00 96.00 93 VAL A N 1
ATOM 768 C CA . VAL A 1 93 ? -2.235 -3.699 13.786 1.00 96.00 93 VAL A CA 1
ATOM 769 C C . VAL A 1 93 ? -2.829 -4.467 14.963 1.00 96.00 93 VAL A C 1
ATOM 771 O O . VAL A 1 93 ? -3.848 -5.137 14.797 1.00 96.00 93 VAL A O 1
ATOM 774 N N . GLN A 1 94 ? -2.226 -4.367 16.150 1.00 95.62 94 GLN A N 1
ATOM 775 C CA . GLN A 1 94 ? -2.712 -5.073 17.336 1.00 95.62 94 GLN A CA 1
ATOM 776 C C . GLN A 1 94 ? -4.108 -4.594 17.743 1.00 95.62 94 GLN A C 1
ATOM 778 O O . GLN A 1 94 ? -4.980 -5.418 18.019 1.00 95.62 94 GLN A O 1
ATOM 783 N N . LEU A 1 95 ? -4.358 -3.283 17.713 1.00 95.12 95 LEU A N 1
ATOM 784 C CA . LEU A 1 95 ? -5.691 -2.731 17.968 1.00 95.12 95 LEU A CA 1
ATOM 785 C C . LEU A 1 95 ? -6.707 -3.177 16.916 1.00 95.12 95 LEU A C 1
ATOM 787 O O . LEU A 1 95 ? -7.806 -3.591 17.270 1.00 95.12 95 LEU A O 1
ATOM 791 N N . TYR A 1 96 ? -6.330 -3.165 15.637 1.00 94.44 96 TYR A N 1
ATOM 792 C CA . TYR A 1 96 ? -7.189 -3.659 14.565 1.00 94.44 96 TYR A CA 1
ATOM 793 C C . TYR A 1 96 ? -7.596 -5.126 14.798 1.00 94.44 96 TYR A C 1
ATOM 795 O O . TYR A 1 96 ? -8.781 -5.450 14.739 1.00 94.44 96 TYR A O 1
ATOM 803 N N . ILE A 1 97 ? -6.645 -6.002 15.148 1.00 93.12 97 ILE A N 1
ATOM 804 C CA . ILE A 1 97 ? -6.918 -7.414 15.474 1.00 93.12 97 ILE A CA 1
ATOM 805 C C . ILE A 1 97 ? -7.865 -7.534 16.679 1.00 93.12 97 ILE A C 1
ATOM 807 O O . ILE A 1 97 ? -8.791 -8.347 16.658 1.00 93.12 97 ILE A O 1
ATOM 811 N N . GLN A 1 98 ? -7.661 -6.725 17.722 1.00 92.06 98 GLN A N 1
ATOM 812 C CA . GLN A 1 98 ? -8.523 -6.719 18.907 1.00 92.06 98 GLN A CA 1
ATOM 813 C C . GLN A 1 98 ? -9.958 -6.292 18.581 1.00 92.06 98 GLN A C 1
ATOM 815 O O . GLN A 1 98 ? -10.898 -6.916 19.071 1.00 92.06 98 GLN A O 1
ATOM 820 N N . GLU A 1 99 ? -10.149 -5.266 17.749 1.00 89.38 99 GLU A N 1
ATOM 821 C CA . GLU A 1 99 ? -11.487 -4.843 17.318 1.00 89.38 99 GLU A CA 1
ATOM 822 C C . GLU A 1 99 ? -12.162 -5.904 16.443 1.00 89.38 99 GLU A C 1
ATOM 824 O O . GLU A 1 99 ? -13.331 -6.223 16.655 1.00 89.38 99 GLU A O 1
ATOM 829 N N . MET A 1 100 ? -11.428 -6.527 15.518 1.00 87.50 100 MET A N 1
ATOM 830 C CA . MET A 1 100 ? -11.955 -7.625 14.702 1.00 87.50 100 MET A CA 1
ATOM 831 C C . MET A 1 100 ? -12.475 -8.799 15.541 1.00 87.50 100 MET A C 1
ATOM 833 O O . MET A 1 100 ? -13.537 -9.349 15.238 1.00 87.50 100 MET A O 1
ATOM 837 N N . ALA A 1 101 ? -11.755 -9.160 16.607 1.00 86.94 101 ALA A N 1
ATOM 838 C CA . ALA A 1 101 ? -12.140 -10.248 17.503 1.00 86.94 101 ALA A CA 1
ATOM 839 C C . ALA A 1 101 ? -13.459 -9.967 18.246 1.00 86.94 101 ALA A C 1
ATOM 841 O O . ALA A 1 101 ? -14.233 -10.886 18.500 1.00 86.94 101 ALA A O 1
ATOM 842 N N . LYS A 1 102 ? -13.769 -8.697 18.553 1.00 86.94 102 LYS A N 1
ATOM 843 C CA . LYS A 1 102 ? -15.045 -8.311 19.189 1.00 86.94 102 LYS A CA 1
ATOM 844 C C . LYS A 1 102 ? -16.253 -8.496 18.272 1.00 86.94 102 LYS A C 1
ATOM 846 O O . LYS A 1 102 ? -17.375 -8.604 18.759 1.00 86.94 102 LYS A O 1
ATOM 851 N N . HIS A 1 103 ? -16.035 -8.503 16.960 1.00 80.62 103 HIS A N 1
ATOM 852 C CA . HIS A 1 103 ? -17.086 -8.623 15.951 1.00 80.62 103 HIS A CA 1
ATOM 853 C C . HIS A 1 103 ? -17.280 -10.063 15.441 1.00 80.62 103 HIS A C 1
ATOM 855 O O . HIS A 1 103 ? -17.906 -10.254 14.400 1.00 80.62 103 HIS A O 1
ATOM 861 N N . ASP A 1 104 ? -16.751 -11.068 16.152 1.00 68.75 104 ASP A N 1
ATOM 862 C CA . ASP A 1 104 ? -16.812 -12.496 15.794 1.00 68.75 104 ASP A CA 1
ATOM 863 C C . ASP A 1 104 ? -16.274 -12.824 14.388 1.00 68.75 104 ASP A C 1
ATOM 865 O O . ASP A 1 104 ? -16.560 -13.872 13.803 1.00 68.75 104 ASP A O 1
ATOM 869 N N . ILE A 1 105 ? -15.396 -11.971 13.851 1.00 66.38 105 ILE A N 1
ATOM 870 C CA . ILE A 1 105 ? -14.669 -12.224 12.600 1.00 66.38 105 ILE A CA 1
ATOM 871 C C . ILE A 1 105 ? -13.451 -13.118 12.904 1.00 66.38 105 ILE A C 1
ATOM 873 O O . ILE A 1 105 ? -12.314 -12.828 12.541 1.00 66.38 105 ILE A O 1
ATOM 877 N N . ASN A 1 106 ? -13.686 -14.233 13.600 1.00 58.88 106 ASN A N 1
ATOM 878 C CA . ASN A 1 106 ? -12.642 -15.092 14.173 1.00 58.88 106 ASN A CA 1
AT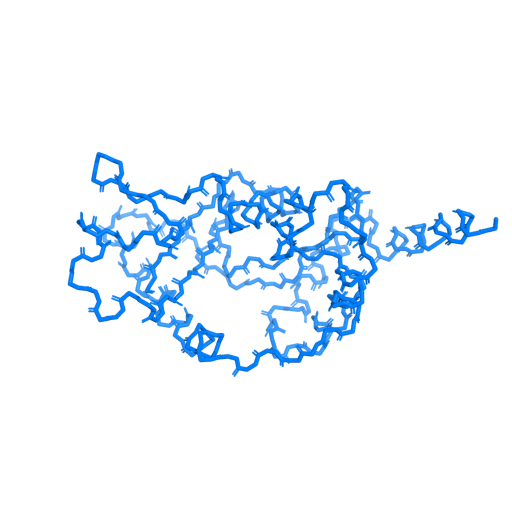OM 879 C C . ASN A 1 106 ? -11.887 -15.940 13.128 1.00 58.88 106 ASN A C 1
ATOM 881 O O . ASN A 1 106 ? -10.891 -16.579 13.456 1.00 58.88 106 ASN A O 1
ATOM 885 N N . ASN A 1 107 ? -12.329 -15.935 11.865 1.00 63.44 107 ASN A N 1
ATOM 886 C CA . ASN A 1 107 ? -11.762 -16.769 10.798 1.00 63.44 107 ASN A CA 1
ATOM 887 C C . ASN A 1 107 ? -10.831 -16.028 9.823 1.00 63.44 107 ASN A C 1
ATOM 889 O O . ASN A 1 107 ? -10.288 -16.667 8.920 1.00 63.44 107 ASN A O 1
ATOM 893 N N . MET A 1 108 ? -10.635 -14.710 9.953 1.00 74.88 108 MET A N 1
ATOM 894 C CA . MET A 1 108 ? -9.744 -13.973 9.048 1.00 74.88 108 MET A CA 1
ATOM 895 C C . MET A 1 108 ? -8.378 -13.731 9.687 1.00 74.88 108 MET A C 1
ATOM 897 O O . MET A 1 108 ? -8.227 -12.939 10.611 1.00 74.88 108 MET A O 1
ATOM 901 N N . GLN A 1 109 ? -7.361 -14.424 9.173 1.00 88.94 109 GLN A N 1
ATOM 902 C CA . GLN A 1 109 ? -5.994 -14.297 9.663 1.00 88.94 109 GLN A CA 1
ATOM 903 C C . GLN A 1 109 ? -5.341 -13.016 9.129 1.00 88.94 109 GLN A C 1
ATOM 905 O O . GLN A 1 109 ? -5.234 -12.833 7.914 1.00 88.94 109 GLN A O 1
ATOM 910 N N . VAL A 1 110 ? -4.854 -12.171 10.040 1.00 93.81 110 VAL A N 1
ATOM 911 C CA . VAL A 1 110 ? -3.973 -11.045 9.707 1.00 93.81 110 VAL A CA 1
ATOM 912 C C . VAL A 1 110 ? -2.543 -11.562 9.556 1.00 93.81 110 VAL A C 1
ATOM 914 O O . VAL A 1 110 ? -2.015 -12.213 10.457 1.00 93.81 110 VAL A O 1
ATOM 917 N N . GLN A 1 111 ? -1.909 -11.297 8.414 1.00 95.00 111 GLN A N 1
ATOM 918 C CA . GLN A 1 111 ? -0.560 -11.785 8.107 1.00 95.00 111 GLN A CA 1
ATOM 919 C C . GLN A 1 111 ? 0.351 -10.655 7.627 1.00 95.00 111 GLN A C 1
ATOM 921 O O . GLN A 1 111 ? -0.066 -9.769 6.881 1.00 95.00 111 GLN A O 1
ATOM 926 N N . GLN A 1 112 ? 1.629 -10.711 8.001 1.00 95.50 112 GLN A N 1
ATOM 927 C CA . GLN A 1 112 ? 2.655 -9.878 7.374 1.00 95.50 112 GLN A CA 1
ATOM 928 C C . GLN A 1 112 ? 2.829 -10.246 5.898 1.00 95.50 112 GLN A C 1
ATOM 930 O O . GLN A 1 112 ? 2.616 -11.390 5.485 1.00 95.50 112 GLN A O 1
ATOM 935 N N . CYS A 1 113 ? 3.259 -9.277 5.092 1.00 96.06 113 CYS A N 1
ATOM 936 C CA . CYS A 1 113 ? 3.551 -9.522 3.689 1.00 96.06 113 CYS A CA 1
ATOM 937 C C . CYS A 1 113 ? 4.743 -8.728 3.172 1.00 96.06 113 CYS A C 1
ATOM 939 O O . CYS A 1 113 ? 5.058 -7.651 3.670 1.00 96.06 113 CYS A O 1
ATOM 941 N N . GLY A 1 114 ? 5.410 -9.290 2.165 1.00 97.69 114 GLY A N 1
ATOM 942 C CA . GLY A 1 114 ? 6.485 -8.620 1.448 1.00 97.69 114 GLY A CA 1
ATOM 943 C C . GLY A 1 114 ? 6.016 -7.915 0.179 1.00 97.69 114 GLY A C 1
ATOM 944 O O . GLY A 1 114 ? 4.864 -7.506 0.023 1.00 97.69 114 GLY A O 1
ATOM 945 N N . LEU A 1 115 ? 6.944 -7.748 -0.752 1.00 98.12 115 LEU A N 1
ATOM 946 C CA . LEU A 1 115 ? 6.702 -7.136 -2.047 1.00 98.12 115 LEU A CA 1
ATOM 947 C C . LEU A 1 115 ? 5.944 -8.090 -2.977 1.00 98.12 115 LEU A C 1
ATOM 949 O O . LEU A 1 115 ? 6.427 -9.163 -3.317 1.00 98.12 115 LEU A O 1
ATOM 953 N N . TYR A 1 116 ? 4.798 -7.633 -3.466 1.00 98.00 116 TYR A N 1
ATOM 954 C CA . TYR A 1 116 ? 4.130 -8.187 -4.634 1.00 98.00 116 TYR A CA 1
ATOM 955 C C . TYR A 1 116 ? 4.575 -7.442 -5.889 1.00 98.00 116 TYR A C 1
ATOM 957 O O . TYR A 1 116 ? 4.666 -6.211 -5.898 1.00 98.00 116 TYR A O 1
ATOM 965 N N . ILE A 1 117 ? 4.815 -8.194 -6.959 1.00 97.62 117 ILE A N 1
ATOM 966 C CA . ILE A 1 117 ? 5.128 -7.682 -8.295 1.00 97.62 117 ILE A CA 1
ATOM 967 C C . ILE A 1 117 ? 3.980 -8.071 -9.225 1.00 97.62 117 ILE A C 1
ATOM 969 O O . ILE A 1 117 ? 3.460 -9.185 -9.139 1.00 97.62 117 ILE A O 1
ATOM 973 N N . ASP A 1 118 ? 3.559 -7.139 -10.080 1.00 97.06 118 ASP A N 1
ATOM 974 C CA . ASP A 1 118 ? 2.501 -7.408 -11.053 1.00 97.06 118 ASP A CA 1
ATOM 975 C C . ASP A 1 118 ? 3.025 -8.334 -12.158 1.00 97.06 118 ASP A C 1
ATOM 977 O O . ASP A 1 118 ? 4.070 -8.066 -12.748 1.00 97.06 118 ASP A O 1
ATOM 981 N N . LEU A 1 119 ? 2.311 -9.427 -12.429 1.00 93.12 119 LEU A N 1
ATOM 982 C CA . LEU A 1 119 ? 2.745 -10.434 -13.406 1.00 93.12 119 LEU A CA 1
ATOM 983 C C . LEU A 1 119 ? 2.616 -9.947 -14.856 1.00 93.12 119 LEU A C 1
ATOM 985 O O . LEU A 1 119 ? 3.387 -10.355 -15.720 1.00 93.12 119 LEU A O 1
ATOM 989 N N . GLU A 1 120 ? 1.658 -9.062 -15.136 1.00 93.06 120 GLU A N 1
ATOM 990 C CA . GLU A 1 120 ? 1.448 -8.508 -16.476 1.00 93.06 120 GLU A CA 1
ATOM 991 C C . GLU A 1 120 ? 2.390 -7.321 -16.727 1.00 93.06 120 GLU A C 1
ATOM 993 O O . GLU A 1 120 ? 2.978 -7.177 -17.807 1.00 93.06 120 GLU A O 1
ATOM 998 N N . HIS A 1 121 ? 2.609 -6.521 -15.681 1.00 94.38 121 HIS A N 1
ATOM 999 C CA . HIS A 1 121 ? 3.428 -5.317 -15.686 1.00 94.38 121 HIS A CA 1
ATOM 1000 C C . HIS A 1 121 ? 4.538 -5.367 -14.614 1.00 94.38 121 HIS A C 1
ATOM 1002 O O . HIS A 1 121 ? 4.481 -4.604 -13.648 1.00 94.38 121 HIS A O 1
ATOM 1008 N N . PRO A 1 122 ? 5.616 -6.164 -14.779 1.00 93.75 122 PRO A N 1
ATOM 1009 C CA . PRO A 1 122 ? 6.628 -6.400 -13.731 1.00 93.75 122 PRO A CA 1
ATOM 1010 C C . PRO A 1 122 ? 7.469 -5.194 -13.304 1.00 93.75 122 PRO A C 1
ATOM 1012 O O . PRO A 1 122 ? 8.342 -5.308 -12.446 1.00 93.75 122 PRO A O 1
ATOM 1015 N N . TYR A 1 123 ? 7.249 -4.023 -13.89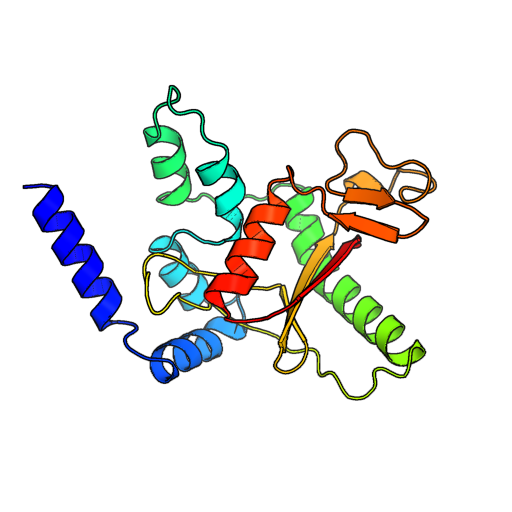9 1.00 93.88 123 TYR A N 1
ATOM 1016 C CA . TYR A 1 123 ? 7.771 -2.751 -13.405 1.00 93.88 123 TYR A CA 1
ATOM 1017 C C . TYR A 1 123 ? 6.891 -2.135 -12.303 1.00 93.88 123 TYR A C 1
ATOM 1019 O O . TYR A 1 123 ? 7.298 -1.146 -11.699 1.00 93.88 123 TYR A O 1
ATOM 1027 N N . LEU A 1 124 ? 5.711 -2.693 -12.020 1.00 96.81 124 LEU A N 1
ATOM 1028 C CA . LEU A 1 124 ? 4.820 -2.292 -10.935 1.00 96.81 124 LEU A CA 1
ATOM 1029 C C . LEU A 1 124 ? 5.009 -3.200 -9.719 1.00 96.81 124 LEU A C 1
ATOM 1031 O O . LEU A 1 124 ? 5.198 -4.410 -9.847 1.00 96.81 124 LEU A O 1
ATOM 1035 N N . GLY A 1 125 ? 4.926 -2.613 -8.526 1.00 97.50 125 GLY A N 1
ATOM 1036 C CA . GLY A 1 125 ? 4.978 -3.373 -7.281 1.00 97.50 125 GLY A CA 1
ATOM 1037 C C . GLY A 1 125 ? 4.142 -2.766 -6.162 1.00 97.50 125 GLY A C 1
ATOM 1038 O O . GLY A 1 125 ? 3.835 -1.573 -6.158 1.00 97.50 125 GLY A O 1
ATOM 1039 N N . ALA A 1 126 ? 3.777 -3.583 -5.187 1.00 98.12 126 ALA A N 1
ATOM 1040 C CA . ALA A 1 126 ? 3.020 -3.163 -4.019 1.00 98.12 126 ALA A CA 1
ATOM 1041 C C . ALA A 1 126 ? 3.467 -3.935 -2.782 1.00 98.12 126 ALA A C 1
ATOM 1043 O O . ALA A 1 126 ? 3.781 -5.116 -2.846 1.00 98.12 126 ALA A O 1
ATOM 1044 N N . THR A 1 127 ? 3.456 -3.263 -1.642 1.00 97.88 127 THR A N 1
ATOM 1045 C CA . THR A 1 127 ? 3.569 -3.896 -0.328 1.00 97.88 127 THR A CA 1
ATOM 1046 C C . THR A 1 127 ? 2.403 -3.332 0.469 1.00 97.88 127 THR A C 1
ATOM 1048 O O . THR A 1 127 ? 2.417 -2.127 0.732 1.00 97.88 127 THR A O 1
ATOM 1051 N N . PRO A 1 128 ? 1.334 -4.107 0.688 1.00 97.62 128 PRO A N 1
ATOM 1052 C CA . PRO A 1 128 ? 0.343 -3.782 1.705 1.00 97.62 128 PRO A CA 1
ATOM 1053 C C . PRO A 1 128 ? 0.960 -3.810 3.103 1.00 97.62 128 PRO A C 1
ATOM 1055 O O . PRO A 1 128 ? 2.013 -4.422 3.291 1.00 97.62 128 PRO A O 1
ATOM 1058 N N . ASP A 1 129 ? 0.295 -3.203 4.081 1.00 97.19 129 ASP A N 1
ATOM 1059 C CA . ASP A 1 129 ? 0.781 -3.270 5.458 1.00 97.19 129 ASP A CA 1
ATOM 1060 C C . ASP A 1 129 ? 0.552 -4.680 6.010 1.00 97.19 129 ASP A C 1
ATOM 1062 O O . ASP A 1 129 ? 1.488 -5.321 6.489 1.00 97.19 129 ASP A O 1
ATOM 1066 N N . ARG A 1 130 ? -0.654 -5.237 5.846 1.00 97.31 130 ARG A N 1
ATOM 1067 C CA . ARG A 1 130 ? -0.955 -6.643 6.170 1.00 97.31 130 ARG A CA 1
ATOM 1068 C C . ARG A 1 130 ? -1.861 -7.281 5.110 1.00 97.31 130 ARG A C 1
ATOM 1070 O O . ARG A 1 130 ? -2.504 -6.596 4.316 1.00 97.31 130 ARG A O 1
ATOM 1077 N N . LEU A 1 131 ? -1.905 -8.608 5.087 1.00 96.50 131 LEU A N 1
ATOM 1078 C CA . LEU A 1 131 ? -2.928 -9.386 4.384 1.00 96.50 131 LEU A CA 1
ATOM 1079 C C . LEU A 1 131 ? -4.030 -9.756 5.368 1.00 96.50 131 LEU A C 1
ATOM 1081 O O . LEU A 1 131 ? -3.740 -10.011 6.537 1.00 96.50 131 LEU A O 1
ATOM 1085 N N . LEU A 1 132 ? -5.264 -9.821 4.876 1.00 94.06 132 LEU A N 1
ATOM 1086 C CA . LEU A 1 132 ? -6.417 -10.279 5.637 1.00 94.06 132 LEU A CA 1
ATOM 1087 C C . LEU A 1 132 ? -7.063 -11.456 4.912 1.00 94.06 132 LEU A C 1
ATOM 1089 O O . LEU A 1 132 ? -7.734 -11.291 3.889 1.00 94.06 132 LEU A O 1
ATOM 1093 N N . GLY A 1 133 ? -6.806 -12.659 5.425 1.00 91.00 133 GLY A N 1
ATOM 1094 C CA . GLY A 1 133 ? -7.194 -13.896 4.758 1.00 91.00 133 GLY A CA 1
ATOM 1095 C C . GLY A 1 133 ? -6.697 -13.967 3.306 1.00 91.00 133 GLY A C 1
ATOM 1096 O O . GLY A 1 133 ? -5.628 -13.465 2.946 1.00 91.00 133 GLY A O 1
ATOM 1097 N N . ASN A 1 134 ? -7.498 -14.596 2.445 1.00 90.12 134 ASN A N 1
ATOM 1098 C CA . ASN A 1 134 ? -7.133 -14.814 1.043 1.00 90.12 134 ASN A CA 1
ATOM 1099 C C . ASN A 1 134 ? -7.559 -13.680 0.110 1.00 90.12 134 ASN A C 1
ATOM 1101 O O . ASN A 1 134 ? -6.991 -13.553 -0.974 1.00 90.12 134 ASN A O 1
ATOM 1105 N N . ASP A 1 135 ? -8.473 -12.820 0.544 1.00 92.44 135 ASP A N 1
ATOM 1106 C CA . ASP A 1 135 ? -9.221 -11.946 -0.359 1.00 92.44 135 ASP A CA 1
ATOM 1107 C C . ASP A 1 135 ? -8.963 -10.458 -0.129 1.00 92.44 135 ASP A C 1
ATOM 1109 O O . ASP A 1 135 ? -9.337 -9.640 -0.974 1.00 92.44 135 ASP A O 1
ATOM 1113 N N . ALA A 1 136 ? -8.268 -10.101 0.956 1.00 95.12 136 ALA A N 1
ATOM 1114 C CA . ALA A 1 136 ? -8.036 -8.714 1.315 1.00 95.12 136 ALA A CA 1
ATOM 1115 C C . ALA A 1 136 ? -6.615 -8.339 1.696 1.00 95.12 136 ALA A C 1
ATOM 1117 O O . ALA A 1 136 ? -5.751 -9.160 2.017 1.00 95.12 136 ALA A O 1
ATOM 1118 N N . VAL A 1 137 ? -6.419 -7.026 1.657 1.00 97.38 137 VAL A N 1
ATOM 1119 C CA . VAL A 1 137 ? -5.276 -6.325 2.223 1.00 97.38 137 VAL A CA 1
ATOM 1120 C C . VAL A 1 137 ? -5.740 -5.376 3.321 1.00 97.38 137 VAL A C 1
ATOM 1122 O O . VAL A 1 137 ? -6.892 -4.947 3.340 1.00 97.38 137 VAL A O 1
ATOM 1125 N N . ILE A 1 138 ? -4.821 -5.011 4.200 1.00 97.06 138 ILE A N 1
ATOM 1126 C CA . ILE A 1 138 ? -4.996 -3.947 5.180 1.00 97.06 138 ILE A CA 1
ATOM 1127 C C . ILE A 1 138 ? -3.978 -2.857 4.853 1.00 97.06 138 ILE A C 1
ATOM 1129 O O . ILE A 1 138 ? -2.803 -3.147 4.603 1.00 97.06 138 ILE A O 1
ATOM 1133 N N . GLU A 1 139 ? -4.444 -1.613 4.861 1.00 97.44 139 GLU A N 1
ATOM 1134 C CA . GLU A 1 139 ? -3.617 -0.415 4.732 1.00 97.44 139 GLU A CA 1
ATOM 1135 C C . GLU A 1 139 ? -3.865 0.477 5.951 1.00 97.44 139 GLU A C 1
ATOM 1137 O O . GLU A 1 139 ? -4.958 1.017 6.130 1.00 97.44 139 GLU A O 1
ATOM 1142 N N . ILE A 1 140 ? -2.840 0.640 6.778 1.00 96.19 140 ILE A N 1
ATOM 1143 C CA . ILE A 1 140 ? -2.840 1.393 8.024 1.00 96.19 140 ILE A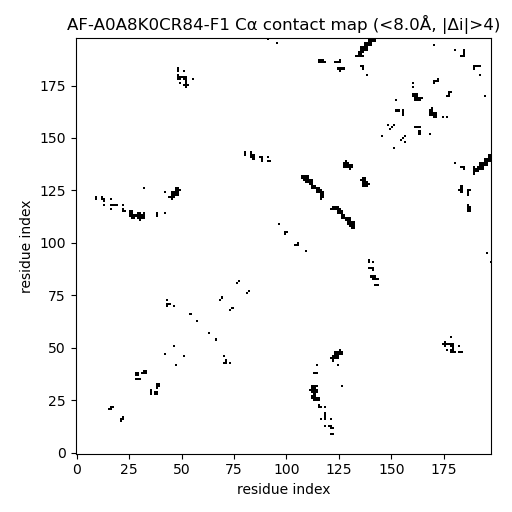 CA 1
ATOM 1144 C C . ILE A 1 140 ? -2.195 2.751 7.786 1.00 96.19 140 ILE A C 1
ATOM 1146 O O . ILE A 1 140 ? -1.091 2.879 7.257 1.00 96.19 140 ILE A O 1
ATOM 1150 N N . LYS A 1 141 ? -2.865 3.809 8.241 1.00 94.56 141 LYS A N 1
ATOM 1151 C CA . LYS A 1 141 ? -2.280 5.146 8.328 1.00 94.56 141 LYS A CA 1
ATOM 1152 C C . LYS A 1 141 ? -2.289 5.637 9.762 1.00 94.56 141 LYS A C 1
ATOM 1154 O O . LYS A 1 141 ? -3.323 6.092 10.235 1.00 94.56 141 LYS A O 1
ATOM 1159 N N . CYS A 1 142 ? -1.111 5.651 10.380 1.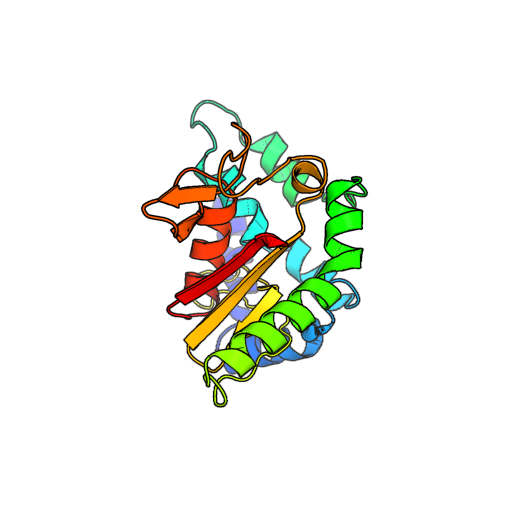00 94.44 142 CYS A N 1
ATOM 1160 C CA . CYS A 1 142 ? -0.890 6.350 11.642 1.00 94.44 142 CYS A CA 1
ATOM 1161 C C . CYS A 1 142 ? -0.680 7.844 11.352 1.00 94.44 142 CYS A C 1
ATOM 1163 O O . CYS A 1 142 ? 0.352 8.240 10.792 1.00 94.44 142 CYS A O 1
ATOM 1165 N N . LEU A 1 143 ? -1.673 8.677 11.657 1.00 92.38 143 LEU A N 1
ATOM 1166 C CA . LEU A 1 143 ? -1.705 10.084 11.256 1.00 92.38 143 LEU A CA 1
ATOM 1167 C C . LEU A 1 143 ? -1.449 10.998 12.461 1.00 92.38 143 LEU A C 1
ATOM 1169 O O . LEU A 1 143 ? -2.401 11.416 13.118 1.00 92.38 143 LEU A O 1
ATOM 1173 N N . PRO A 1 144 ? -0.200 11.449 12.704 1.00 90.69 144 PRO A N 1
ATOM 1174 C CA . PRO A 1 144 ? 0.092 12.287 13.868 1.00 90.69 144 PRO A CA 1
ATOM 1175 C C . PRO A 1 144 ? -0.633 13.637 13.842 1.00 90.69 144 PRO A C 1
ATOM 1177 O O . PRO A 1 144 ? -0.804 14.272 14.874 1.00 90.69 144 PRO A O 1
ATOM 1180 N N . SER A 1 145 ? -1.101 14.075 12.669 1.00 88.50 145 SER A N 1
ATOM 1181 C CA . SER A 1 145 ? -1.942 15.265 12.527 1.00 88.50 145 SER A CA 1
ATOM 1182 C C . SER A 1 145 ? -3.317 15.140 13.186 1.00 88.50 145 SER A C 1
ATOM 1184 O O . SER A 1 145 ? -4.017 16.142 13.251 1.00 88.50 145 SER A O 1
ATOM 1186 N N . LEU A 1 146 ? -3.741 13.938 13.585 1.00 89.69 146 LEU A N 1
ATOM 1187 C CA . LEU A 1 146 ? -5.022 13.715 14.258 1.00 89.69 146 LEU A CA 1
ATOM 1188 C C . LEU A 1 146 ? -4.901 13.698 15.785 1.00 89.69 146 LEU A C 1
ATOM 1190 O O . LEU A 1 146 ? -5.920 13.830 16.446 1.00 89.69 146 LEU A O 1
ATOM 1194 N N . ILE A 1 147 ? -3.687 13.593 16.341 1.00 88.12 147 ILE A N 1
ATOM 1195 C CA . ILE A 1 147 ? -3.463 13.468 17.794 1.00 88.12 147 ILE A CA 1
ATOM 1196 C C . ILE A 1 147 ? -4.024 14.673 18.558 1.00 88.12 147 ILE A C 1
ATOM 1198 O O . ILE A 1 147 ? -4.623 14.518 19.614 1.00 88.12 147 ILE A O 1
ATOM 1202 N N . GLU A 1 148 ? -3.827 15.877 18.022 1.00 87.12 148 GLU A N 1
ATOM 1203 C CA . GLU A 1 148 ? -4.252 17.132 18.660 1.00 87.12 148 GLU A CA 1
ATOM 1204 C C . GLU A 1 148 ? -5.649 17.586 18.210 1.00 87.12 148 GLU A C 1
ATOM 1206 O O . GLU A 1 148 ? -6.111 18.662 18.585 1.00 87.12 148 GLU A O 1
ATOM 1211 N N . VAL A 1 149 ? -6.323 16.797 17.369 1.00 88.06 149 VAL A N 1
ATOM 1212 C CA . VAL A 1 149 ? -7.649 17.134 16.855 1.00 88.06 149 VAL A CA 1
ATOM 1213 C C . VAL A 1 149 ? -8.684 16.495 17.763 1.00 88.06 149 VAL A C 1
ATOM 1215 O O . VAL A 1 149 ? -8.795 15.276 17.826 1.00 88.06 149 VAL A O 1
ATOM 1218 N N . GLU A 1 150 ? -9.474 17.319 18.441 1.00 88.44 150 GLU A N 1
ATOM 1219 C CA . GLU A 1 150 ? -10.607 16.838 19.225 1.00 88.44 150 GLU A CA 1
ATOM 1220 C C . GLU A 1 150 ? -11.681 16.253 18.293 1.00 88.44 150 GLU A C 1
ATOM 1222 O O . GLU A 1 150 ? -12.133 16.914 17.355 1.00 88.44 150 GLU A O 1
ATOM 1227 N N . ASN A 1 151 ? -12.080 15.004 18.545 1.00 87.62 151 ASN A N 1
ATOM 1228 C CA . ASN A 1 151 ? -13.078 14.260 17.769 1.00 87.62 151 ASN A CA 1
ATOM 1229 C C . ASN A 1 151 ? -12.828 14.315 16.242 1.00 87.62 151 ASN A C 1
ATOM 1231 O O . ASN A 1 151 ? -13.685 14.784 15.482 1.00 87.62 151 ASN A O 1
ATOM 1235 N N . PRO A 1 152 ? -11.684 13.796 15.745 1.00 86.94 152 PRO A N 1
ATOM 1236 C CA . PRO A 1 152 ? -11.278 13.925 14.339 1.00 86.94 152 PRO A CA 1
ATOM 1237 C C . PRO A 1 152 ? -12.220 13.202 13.367 1.00 86.94 152 PRO A C 1
ATOM 1239 O O . PRO A 1 152 ? -12.175 13.439 12.160 1.00 86.94 152 PRO A O 1
ATOM 1242 N N . PHE A 1 153 ? -13.080 12.324 13.880 1.00 86.38 153 PHE A N 1
ATOM 1243 C CA . PHE A 1 153 ? -14.097 11.612 13.112 1.00 86.38 153 PHE A CA 1
ATOM 1244 C C . PHE A 1 153 ? -15.461 12.323 13.113 1.00 86.38 153 PHE A C 1
ATOM 1246 O O . PHE A 1 153 ? -16.297 12.038 12.265 1.00 86.38 153 PHE A O 1
ATOM 1253 N N . GLU A 1 154 ? -15.680 13.299 13.994 1.00 87.12 154 GLU A N 1
ATOM 1254 C CA . GLU A 1 154 ? -16.847 14.190 13.928 1.00 87.12 154 GLU A CA 1
ATOM 1255 C C . GLU A 1 154 ? -16.525 15.456 13.132 1.00 87.12 154 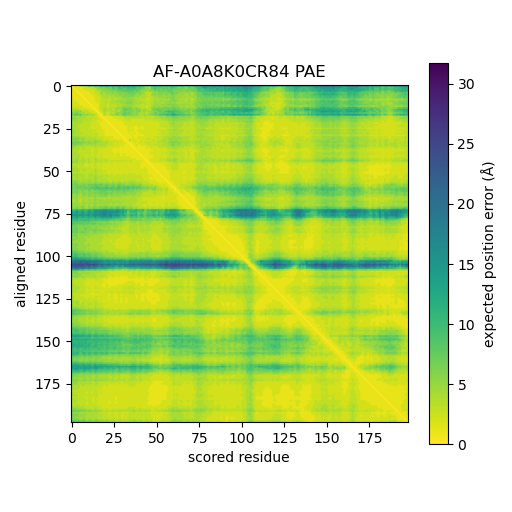GLU A C 1
ATOM 1257 O O . GLU A 1 154 ? -17.330 15.931 12.330 1.00 87.12 154 GLU A O 1
ATOM 1262 N N . LYS A 1 155 ? -15.318 15.998 13.338 1.00 86.94 155 LYS A N 1
ATOM 1263 C CA . LYS A 1 155 ? -14.824 17.221 12.698 1.00 86.94 155 LYS A CA 1
ATOM 1264 C C . LYS A 1 155 ? -13.464 16.959 12.049 1.00 86.94 155 LYS A C 1
ATOM 1266 O O . LYS A 1 155 ? -12.436 17.411 12.556 1.00 86.94 155 LYS A O 1
ATOM 1271 N N . PRO A 1 156 ? -13.431 16.231 10.918 1.00 88.94 156 PRO A N 1
ATOM 1272 C CA . PRO A 1 156 ? -12.180 15.924 10.247 1.00 88.94 156 PRO A CA 1
ATOM 1273 C C . PRO A 1 156 ? -11.479 17.202 9.766 1.00 88.94 156 PRO A C 1
ATOM 1275 O O . PRO A 1 156 ? -12.132 18.085 9.197 1.00 88.94 156 PRO A O 1
ATOM 1278 N N . PRO A 1 157 ? -10.145 17.298 9.916 1.00 89.50 157 PRO A N 1
ATOM 1279 C CA . PRO A 1 157 ? -9.371 18.391 9.344 1.00 89.50 157 PRO A CA 1
ATOM 1280 C C . PRO A 1 157 ? -9.623 18.535 7.840 1.00 89.50 157 PRO A C 1
ATOM 1282 O O . PRO A 1 157 ? -9.800 17.549 7.119 1.00 89.50 157 PRO A O 1
ATOM 1285 N N . SER A 1 158 ? -9.574 19.762 7.320 1.00 87.00 158 SER A N 1
ATOM 1286 C CA . SER A 1 158 ? -9.837 20.028 5.896 1.00 87.00 158 SER A CA 1
ATOM 1287 C C . SER A 1 158 ? -8.905 19.242 4.957 1.00 87.00 158 SER A C 1
ATOM 1289 O O . SER A 1 158 ? -9.320 18.769 3.894 1.00 87.00 158 SER A O 1
ATOM 1291 N N . ASN A 1 159 ? -7.658 19.031 5.381 1.00 88.44 159 ASN A N 1
ATOM 1292 C CA . ASN A 1 159 ? -6.631 18.266 4.679 1.00 88.44 159 ASN A CA 1
ATOM 1293 C C . ASN A 1 159 ? -6.640 16.755 4.991 1.00 88.44 159 ASN A C 1
ATOM 1295 O O . ASN A 1 159 ? -5.748 16.046 4.521 1.00 88.44 159 ASN A O 1
ATOM 1299 N N . ALA A 1 160 ? -7.619 16.244 5.747 1.00 92.69 160 ALA A N 1
ATOM 1300 C CA . ALA A 1 160 ? -7.725 14.823 6.060 1.00 92.69 160 ALA A CA 1
ATOM 1301 C C . ALA A 1 160 ? -7.818 13.974 4.785 1.00 92.69 160 ALA A C 1
ATOM 1303 O O . ALA A 1 160 ? -8.447 14.361 3.792 1.00 92.69 160 ALA A O 1
ATOM 1304 N N . CYS A 1 161 ? -7.220 12.783 4.822 1.00 94.31 161 CYS A N 1
ATOM 1305 C CA . CYS A 1 161 ? -7.270 11.839 3.707 1.00 94.31 161 CYS A CA 1
ATOM 1306 C C . CYS A 1 161 ? -8.618 11.112 3.579 1.00 94.31 161 CYS A C 1
ATOM 1308 O O . CYS A 1 161 ? -8.860 10.459 2.568 1.00 94.31 161 CYS A O 1
ATOM 1310 N N . PHE A 1 162 ? -9.499 11.256 4.564 1.00 94.94 162 PHE A N 1
ATOM 1311 C CA . PHE A 1 162 ? -10.794 10.595 4.655 1.00 94.94 162 PHE A CA 1
ATOM 1312 C C . PHE A 1 162 ? -11.935 11.611 4.773 1.00 94.94 162 PHE A C 1
ATOM 1314 O O . PHE A 1 162 ? -11.712 12.806 4.988 1.00 94.94 162 PHE A O 1
ATOM 1321 N N . VAL A 1 163 ? -13.153 11.119 4.590 1.00 93.62 163 VAL A N 1
ATOM 1322 C CA . VAL A 1 163 ? -14.421 11.780 4.912 1.00 93.62 163 VAL A CA 1
ATOM 1323 C C . VAL A 1 163 ? -15.215 10.882 5.849 1.00 93.62 163 VAL A C 1
ATOM 1325 O O . VAL A 1 163 ? -14.976 9.676 5.892 1.00 93.62 163 VAL A O 1
ATOM 1328 N N . VAL A 1 164 ? -16.162 11.469 6.573 1.00 90.69 164 VAL A N 1
ATOM 1329 C CA . VAL A 1 164 ? -17.142 10.717 7.356 1.00 90.69 164 VAL A CA 1
ATOM 1330 C C . VAL A 1 164 ? -18.501 10.904 6.700 1.00 90.69 164 VAL A C 1
ATOM 1332 O O . VAL A 1 164 ? -19.018 12.015 6.623 1.00 90.69 164 VAL A O 1
ATOM 1335 N N . GLU A 1 165 ? -19.043 9.815 6.164 1.00 87.69 165 GLU A N 1
ATOM 1336 C CA . GLU A 1 165 ? -20.329 9.768 5.469 1.00 87.69 165 GLU A CA 1
ATOM 1337 C C . GLU A 1 165 ? -21.244 8.814 6.236 1.00 87.69 165 GLU A C 1
ATOM 1339 O O . GLU A 1 165 ? -20.931 7.632 6.363 1.00 87.69 165 GLU A O 1
ATOM 1344 N N . ASN A 1 166 ? -22.369 9.313 6.759 1.00 86.75 166 ASN A N 1
ATOM 1345 C CA . ASN A 1 166 ? -23.331 8.521 7.542 1.00 86.75 166 ASN A CA 1
ATOM 1346 C C . ASN A 1 166 ? -22.676 7.760 8.714 1.00 86.75 166 ASN A C 1
ATOM 1348 O O . ASN A 1 166 ? -22.909 6.568 8.900 1.00 86.75 166 ASN A O 1
ATOM 1352 N N . GLY A 1 167 ? -21.784 8.427 9.453 1.00 83.56 167 GLY A N 1
ATOM 1353 C CA . GLY A 1 167 ? -21.036 7.819 10.561 1.00 83.56 167 GLY A CA 1
ATOM 1354 C C . GLY A 1 167 ? -19.948 6.826 10.134 1.00 83.56 167 GLY A C 1
ATOM 1355 O O . GLY A 1 167 ? -19.287 6.251 10.988 1.00 83.56 167 GLY A O 1
ATOM 1356 N N . THR A 1 168 ? -19.730 6.628 8.829 1.00 84.25 168 THR A N 1
ATOM 1357 C CA . THR A 1 168 ? -18.711 5.713 8.301 1.00 84.25 168 THR A CA 1
ATOM 1358 C C . THR A 1 168 ? -17.517 6.488 7.759 1.00 84.25 168 THR A C 1
ATOM 1360 O O . THR A 1 168 ? -17.664 7.371 6.911 1.00 84.25 168 THR A O 1
ATOM 1363 N N . ILE A 1 169 ? -16.315 6.125 8.204 1.00 89.00 169 ILE A N 1
ATOM 1364 C CA . ILE A 1 169 ? -15.063 6.680 7.686 1.00 89.00 169 ILE A CA 1
ATOM 1365 C C . ILE A 1 169 ? -14.781 6.084 6.306 1.00 89.00 169 ILE A C 1
ATOM 1367 O O . ILE A 1 169 ? -14.805 4.870 6.116 1.00 89.00 169 ILE A O 1
ATOM 1371 N N . ARG A 1 170 ? -14.495 6.940 5.323 1.00 91.12 170 ARG A N 1
ATOM 1372 C CA . ARG A 1 170 ? -14.156 6.529 3.956 1.00 91.12 170 ARG A CA 1
ATOM 1373 C C . ARG A 1 170 ? -12.956 7.288 3.431 1.00 91.12 170 ARG A C 1
ATOM 1375 O O . ARG A 1 170 ? -12.871 8.509 3.538 1.00 91.12 170 ARG A O 1
ATOM 1382 N N . LEU A 1 171 ? -12.045 6.570 2.783 1.00 95.31 171 LEU A N 1
ATOM 1383 C CA . LEU A 1 171 ? -10.921 7.176 2.081 1.00 95.31 171 LEU A CA 1
ATOM 1384 C C . LEU A 1 171 ? -11.423 8.056 0.923 1.00 95.31 171 LEU A C 1
ATOM 1386 O O . LEU A 1 171 ? -12.179 7.605 0.060 1.00 95.31 171 LEU A O 1
ATOM 1390 N N . LYS A 1 172 ? -10.969 9.315 0.866 1.00 95.88 172 LYS A N 1
ATOM 1391 C CA . LYS A 1 172 ? -11.315 10.234 -0.226 1.00 95.88 172 LYS A CA 1
ATOM 1392 C C . LYS A 1 172 ? -10.806 9.674 -1.554 1.00 95.88 172 LYS A C 1
ATOM 1394 O O . LYS A 1 172 ? -9.600 9.507 -1.737 1.00 95.88 172 LYS A O 1
ATOM 1399 N N . ARG A 1 173 ? -11.702 9.475 -2.526 1.00 94.94 173 ARG A N 1
ATOM 1400 C CA . ARG A 1 173 ? -11.355 8.916 -3.852 1.00 94.94 173 ARG A CA 1
ATOM 1401 C C . ARG A 1 173 ? -10.381 9.776 -4.656 1.00 94.94 173 ARG A C 1
ATOM 1403 O O . ARG A 1 173 ? -9.633 9.274 -5.484 1.00 94.94 173 ARG A O 1
ATOM 1410 N N . ASN A 1 174 ? -10.360 11.079 -4.396 1.00 94.38 174 ASN A N 1
ATOM 1411 C CA . ASN A 1 174 ? -9.400 11.989 -5.006 1.00 94.38 174 ASN A CA 1
ATOM 1412 C C . ASN A 1 174 ? -8.078 12.075 -4.224 1.00 94.38 174 ASN A C 1
ATOM 1414 O O . ASN A 1 174 ? -7.197 12.823 -4.639 1.00 94.38 174 ASN A O 1
ATOM 1418 N N . HIS A 1 175 ? -7.896 11.369 -3.104 1.00 95.69 175 HIS A N 1
ATOM 1419 C CA . HIS A 1 175 ? -6.675 11.419 -2.298 1.00 95.69 175 HIS A CA 1
ATOM 1420 C C . HIS A 1 175 ? -5.597 10.466 -2.836 1.00 95.69 175 HIS A C 1
ATOM 1422 O O . HIS A 1 175 ? -5.894 9.464 -3.475 1.00 95.69 175 HIS A O 1
ATOM 1428 N N . LYS A 1 176 ? -4.311 10.768 -2.595 1.00 96.06 176 LYS A N 1
ATOM 1429 C CA . LYS A 1 176 ? -3.193 9.953 -3.121 1.00 96.06 176 LYS A CA 1
ATOM 1430 C C . LYS A 1 176 ? -3.224 8.500 -2.621 1.00 96.06 176 LYS A C 1
ATOM 1432 O O . LYS A 1 176 ? -2.898 7.598 -3.382 1.00 96.06 176 LYS A O 1
ATOM 1437 N N . TYR A 1 177 ? -3.669 8.289 -1.381 1.00 96.75 177 TYR A N 1
ATOM 1438 C CA . TYR A 1 177 ? -3.788 6.957 -0.784 1.00 96.75 177 TYR A CA 1
ATOM 1439 C C . TYR A 1 177 ? -4.863 6.101 -1.458 1.00 96.75 177 TYR A C 1
ATOM 1441 O O . TYR A 1 177 ? -4.718 4.889 -1.487 1.00 96.75 177 TYR A O 1
ATOM 1449 N N . TYR A 1 178 ? -5.887 6.700 -2.079 1.00 97.88 178 TYR A N 1
ATOM 1450 C CA . TYR A 1 178 ? -6.869 5.922 -2.837 1.00 97.88 178 TYR A CA 1
ATOM 1451 C C . TYR A 1 178 ? -6.205 5.203 -4.011 1.00 97.88 178 TYR A C 1
ATOM 1453 O O . TYR A 1 178 ? -6.366 4.001 -4.177 1.00 97.88 178 TYR A O 1
ATOM 1461 N N . PHE A 1 179 ? -5.369 5.913 -4.768 1.00 98.25 179 PHE A N 1
ATOM 1462 C CA . PHE A 1 179 ? -4.607 5.322 -5.869 1.00 98.25 179 PHE A CA 1
ATOM 1463 C C . PHE A 1 179 ? -3.575 4.292 -5.396 1.00 98.25 179 PHE A C 1
ATOM 1465 O O . PHE A 1 179 ? -3.311 3.330 -6.112 1.00 98.25 179 PHE A O 1
ATOM 1472 N N . GLN A 1 180 ? -3.017 4.471 -4.193 1.00 98.44 180 GLN A N 1
ATOM 1473 C CA . GLN A 1 180 ? -2.166 3.461 -3.565 1.00 98.44 180 GLN A CA 1
ATOM 1474 C C . GLN A 1 180 ? -2.952 2.173 -3.296 1.00 98.44 180 GLN A C 1
ATOM 1476 O O . GLN A 1 180 ? -2.518 1.113 -3.739 1.00 98.44 180 GLN A O 1
ATOM 1481 N N . VAL A 1 181 ? -4.115 2.274 -2.646 1.00 98.31 181 VAL A N 1
ATOM 1482 C CA . VAL A 1 181 ? -4.985 1.126 -2.350 1.00 98.31 181 VAL A CA 1
ATOM 1483 C C . VAL A 1 181 ? -5.427 0.429 -3.636 1.00 98.31 181 VAL A C 1
ATOM 1485 O O . VAL A 1 181 ? -5.297 -0.783 -3.754 1.00 98.31 181 VAL A O 1
ATOM 1488 N N . GLN A 1 182 ? -5.873 1.179 -4.649 1.00 98.25 182 GLN A N 1
ATOM 1489 C CA . GLN A 1 182 ? -6.238 0.595 -5.947 1.00 98.25 182 GLN A CA 1
ATOM 1490 C C . GLN A 1 182 ? -5.058 -0.145 -6.598 1.00 98.25 182 GLN A C 1
ATOM 1492 O O . GLN A 1 182 ? -5.231 -1.233 -7.146 1.00 98.25 182 GLN A O 1
ATOM 1497 N N . GLY A 1 183 ? -3.846 0.409 -6.496 1.00 98.25 183 GLY A N 1
ATOM 1498 C CA . GLY A 1 183 ? -2.628 -0.255 -6.950 1.00 98.25 183 GLY A CA 1
ATOM 1499 C C . GLY A 1 183 ? -2.336 -1.546 -6.186 1.00 98.25 183 GLY A C 1
ATOM 1500 O O . GLY A 1 183 ? -2.050 -2.564 -6.807 1.00 98.25 183 GLY A O 1
ATOM 1501 N N . GLN A 1 184 ? -2.449 -1.529 -4.855 1.00 98.50 184 GLN A N 1
ATOM 1502 C CA . GLN A 1 184 ? -2.284 -2.721 -4.021 1.00 98.50 184 GLN A CA 1
ATOM 1503 C C . GLN A 1 184 ? -3.282 -3.812 -4.410 1.00 98.50 184 GLN A C 1
ATOM 1505 O O . GLN A 1 184 ? -2.850 -4.930 -4.676 1.00 98.50 184 GLN A O 1
ATOM 1510 N N . LEU A 1 185 ? -4.573 -3.494 -4.528 1.00 98.44 185 LEU A N 1
ATOM 1511 C CA . LEU A 1 185 ? -5.611 -4.455 -4.920 1.00 98.44 185 LEU A CA 1
ATOM 1512 C C . LEU A 1 185 ? -5.323 -5.085 -6.287 1.00 98.44 185 LEU A C 1
ATOM 1514 O O . LEU A 1 185 ? -5.300 -6.309 -6.412 1.00 98.44 185 LEU A O 1
ATOM 1518 N N . ASN A 1 186 ? -5.007 -4.265 -7.296 1.00 97.81 186 ASN A N 1
ATOM 1519 C CA . ASN A 1 186 ? -4.723 -4.768 -8.639 1.00 97.81 186 ASN A CA 1
ATOM 1520 C C . ASN A 1 186 ? -3.475 -5.663 -8.693 1.00 97.81 186 ASN A C 1
ATOM 1522 O O . ASN A 1 186 ? -3.483 -6.686 -9.375 1.00 97.81 186 ASN A O 1
ATOM 1526 N N . ILE A 1 187 ? -2.405 -5.287 -7.989 1.00 97.94 187 ILE A N 1
ATOM 1527 C CA . ILE A 1 187 ? -1.118 -5.999 -8.033 1.00 97.94 187 ILE A CA 1
ATOM 1528 C C . ILE A 1 187 ? -1.184 -7.304 -7.230 1.00 97.94 187 ILE A C 1
ATOM 1530 O O . ILE A 1 187 ? -0.662 -8.333 -7.655 1.00 97.94 187 ILE A O 1
ATOM 1534 N N . THR A 1 188 ? -1.852 -7.276 -6.077 1.00 97.19 188 THR A N 1
ATOM 1535 C CA . THR A 1 188 ? -2.003 -8.446 -5.195 1.00 97.19 188 THR A CA 1
ATOM 1536 C C . THR A 1 188 ? -3.133 -9.384 -5.624 1.00 97.19 188 THR A C 1
ATOM 1538 O O . THR A 1 188 ? -3.214 -10.496 -5.107 1.00 97.19 188 THR A O 1
ATOM 1541 N N . LYS A 1 189 ? -3.978 -8.956 -6.576 1.00 96.56 189 LYS A N 1
ATOM 1542 C CA . LYS A 1 189 ? -5.205 -9.647 -7.011 1.00 96.56 189 LYS A CA 1
ATOM 1543 C C . LYS A 1 189 ? -6.175 -9.899 -5.848 1.00 96.56 189 LYS A C 1
ATOM 1545 O O . LYS A 1 189 ? -6.782 -10.960 -5.757 1.00 96.56 189 LYS A O 1
ATOM 1550 N N . LYS A 1 190 ? -6.296 -8.912 -4.957 1.00 96.94 190 LYS A N 1
ATOM 1551 C CA . LYS A 1 190 ? -7.214 -8.912 -3.808 1.00 96.94 190 LYS A CA 1
ATOM 1552 C C . LYS A 1 190 ? -8.450 -8.077 -4.132 1.00 96.94 190 LYS A C 1
ATOM 1554 O O . LYS A 1 190 ? -8.395 -7.175 -4.969 1.00 96.94 190 LYS A O 1
ATOM 1559 N N . PHE A 1 191 ? -9.560 -8.375 -3.471 1.00 96.88 191 PHE A N 1
ATOM 1560 C CA . PHE A 1 191 ? -10.866 -7.799 -3.786 1.00 96.88 191 PHE A CA 1
ATOM 1561 C C . PHE A 1 191 ? -11.182 -6.555 -2.959 1.00 96.88 191 PHE A C 1
ATOM 1563 O O . PHE A 1 191 ? -11.774 -5.607 -3.476 1.00 96.88 191 PHE A O 1
ATOM 1570 N N . PHE A 1 192 ? -10.782 -6.537 -1.687 1.00 94.56 192 PHE A N 1
ATOM 1571 C CA . PHE A 1 192 ? -11.068 -5.434 -0.773 1.00 94.56 192 PHE A CA 1
ATOM 1572 C C . PHE A 1 192 ? -9.845 -5.038 0.052 1.00 94.56 192 PHE A C 1
ATOM 1574 O O . PHE A 1 192 ? -8.886 -5.792 0.220 1.00 94.56 192 PHE A O 1
ATOM 1581 N N . CYS A 1 193 ? -9.866 -3.785 0.496 1.00 96.06 193 CYS A N 1
ATOM 1582 C CA . CYS A 1 193 ? -8.862 -3.212 1.372 1.00 96.06 193 CYS A CA 1
ATOM 1583 C C . CYS A 1 193 ? -9.570 -2.672 2.603 1.00 96.06 193 CYS A C 1
ATOM 1585 O O . CYS A 1 193 ? -10.395 -1.762 2.474 1.00 96.06 193 CYS A O 1
ATOM 1587 N N . ASP A 1 194 ? -9.175 -3.163 3.768 1.00 94.12 194 ASP A N 1
ATOM 1588 C CA . ASP A 1 194 ? -9.524 -2.533 5.031 1.00 94.12 194 ASP A CA 1
ATOM 1589 C C . ASP A 1 194 ? -8.554 -1.378 5.259 1.00 94.12 194 ASP A C 1
ATOM 1591 O O . ASP A 1 194 ? -7.362 -1.557 5.507 1.00 94.12 194 ASP A O 1
ATOM 1595 N N . TYR A 1 195 ? -9.064 -0.164 5.064 1.00 94.56 195 TYR A N 1
ATOM 1596 C CA . TYR A 1 195 ? -8.297 1.058 5.246 1.00 94.56 195 TYR A CA 1
ATOM 1597 C C . TYR A 1 195 ? -8.479 1.558 6.677 1.00 94.56 195 TYR A C 1
ATOM 1599 O O . TYR A 1 195 ? -9.538 2.087 7.024 1.00 94.56 195 TYR A O 1
ATOM 1607 N N . TYR A 1 196 ? -7.447 1.390 7.495 1.00 93.56 196 TYR A N 1
ATOM 1608 C CA . TYR A 1 196 ? -7.481 1.668 8.923 1.00 93.56 196 TYR A CA 1
ATOM 1609 C C . TYR A 1 196 ? -6.712 2.951 9.249 1.00 93.56 196 TYR A C 1
ATOM 1611 O O . TYR A 1 196 ? -5.617 3.192 8.734 1.00 93.56 196 TYR A O 1
ATOM 1619 N N . ILE A 1 197 ? -7.292 3.799 10.095 1.00 92.94 197 ILE A N 1
ATOM 1620 C CA . ILE A 1 197 ? -6.671 5.047 10.547 1.00 92.94 197 ILE A CA 1
ATOM 1621 C C . ILE A 1 197 ? -6.387 4.912 12.035 1.00 92.94 197 ILE A C 1
ATOM 1623 O O . ILE A 1 197 ? -7.300 4.612 12.800 1.00 92.94 197 ILE A O 1
ATOM 1627 N N . TYR A 1 198 ? -5.132 5.165 12.397 1.00 91.56 198 TYR A N 1
ATOM 1628 C CA . TYR A 1 198 ? -4.638 5.202 13.767 1.00 91.56 198 TYR A CA 1
ATOM 1629 C C . TYR A 1 198 ? -4.178 6.618 14.126 1.00 91.56 198 TYR A C 1
ATOM 1631 O O . TYR A 1 198 ? -3.497 7.262 13.286 1.00 91.56 198 TYR A O 1
#

Solvent-accessible surface area (backbone atoms only — not comparable to full-atom values): 11072 Å² total; per-residue (Å²): 108,67,70,58,54,51,50,53,52,52,51,56,40,35,72,72,33,73,51,68,65,50,30,51,50,47,19,60,77,8,37,61,33,93,76,24,65,66,36,54,56,56,50,55,69,31,58,39,15,87,49,36,29,61,62,73,67,52,53,90,88,53,77,57,64,67,58,53,49,50,62,64,62,63,68,89,74,82,44,70,56,51,49,50,25,67,71,43,47,63,62,45,50,53,51,50,54,55,55,40,54,76,69,70,53,78,84,58,53,77,37,81,40,16,44,34,47,19,74,91,48,47,51,34,29,26,62,52,64,26,32,38,49,91,46,28,33,29,43,74,43,49,44,70,85,48,74,86,39,77,58,44,79,83,57,58,59,93,84,48,63,53,46,64,57,95,90,38,81,40,73,33,79,89,32,49,64,41,41,17,51,54,36,32,30,66,41,67,72,30,83,49,68,52,76,44,78,77

Sequence (198 aa):
ELEKECQLYLEKLKCRVSNSEDRDHIQQMTRDQHGSADWRELRRTKLTASNFGEVIKRKPSTHCHNLVKRLLYHKEINSKAVVYGRTHEEDAVQLYIQEMAKHDINNMQVQQCGLYIDLEHPYLGATPDRLLGNDAVIEIKCLPSLIEVENPFEKPPSNACFVVENGTIRLKRNHKYYFQVQGQLNITKKFFCDYYIY

Radius of gyration: 18.04 Å; Cα contacts (8 Å, |Δi|>4): 275; chains: 1; bounding box: 41×39×49 Å

Secondary structure (DSSP, 8-state):
-HHHHHHHHHHHHHHHS-SHHHHHHHHHHTTTGGG-HHHHHHHHTSEEGGGHHHHHT--TTS-SHHHHHHHHTPPP---HHHHHHHHHHHHHHHHHHHHHHHTT-TT--EEE---EE-SS-TTEEE--SEEETTTEEEEEE--GGGTTSSSTTTS--TT-SEEEETTEEEE-TTSHHHHHHHHHHHHHT-SEEEEEE-

Foldseek 3Di:
DVVVVVVVVQVVLLVQQVDPVSQVVQWVQFLVPVPHPSLVVLQLQADELLCQLVVVPDDPPDDCPVVVCCSNVPDDDPDPQVVQCVVCLVVQVVVVVVVCVVVVVVPWDKAGIGKFAANVRRRYIYGARTATHLAEGEHEGAGPVCVPPDPCQVPPDPPDQWHQDPNDTGGDCSHSVVSSRVSNCNRSVHDDYHYYYD

InterPro domains:
  IPR011335 Restriction endonuclease type II-like [SSF52980] (25-198)
  IPR011604 PD-(D/E)XK endonuclease-like domain superfamily [G3DSA:3.90.320.10] (16-198)
  IPR019080 YqaJ viral recombinase [PF09588] (38-189)
  IPR051703 NF-kappa-B Signaling Regulator [PTHR46609] (21-198)

Organism: Ignelater luminosus (NCBI:txid2038154)

pLDDT: mean 91.55, std 6.5, range [58.88, 98.5]

Mean predicted aligned error: 4.54 Å